Protein AF-A0A2E2U5Z3-F1 (afdb_monomer_lite)

Sequence (336 aa):
MEELKLFIKCYNEQYSFKKTNLRFQKIPIKFDLQKKQSESNLFEREEAFLDLFRKVIDEKFEYEKFYFYQKKISRHNHILARLVESFIFIKQSNMSRAKKILLDITKHDLSYHIFKGERPRFTIEKQIDLSREILKELGLYFEGQNEFKNLIYYLYAHTSGRFQAMIKEEFELSLKLSKIREYYSSYSFGKPYPFLWGPLVFENSSLAEYIKALDLNDEKTIPTSKEALLFYREIDAIPRHAKKSILTLFRDLQTSRDLYDQFLEISLWENEKFFGFLNANDVKFKKILAATKRDYFKELLEKKKHQSFAIFQLISLGDWNSSYILELAQHENDKL

Structure (mmCIF, N/CA/C/O backbone):
data_AF-A0A2E2U5Z3-F1
#
_entry.id   AF-A0A2E2U5Z3-F1
#
loop_
_atom_site.group_PDB
_atom_site.id
_atom_site.type_symbol
_atom_site.label_atom_id
_atom_site.label_alt_id
_atom_site.label_comp_id
_atom_site.label_asym_id
_atom_site.label_entity_id
_atom_site.label_seq_id
_atom_site.pdbx_PDB_ins_code
_atom_site.Cartn_x
_atom_site.Cartn_y
_atom_site.Cartn_z
_atom_site.occupancy
_atom_site.B_iso_or_equiv
_atom_site.auth_seq_id
_atom_site.auth_comp_id
_atom_site.auth_asym_id
_atom_site.auth_atom_id
_atom_site.pdbx_PDB_model_num
ATOM 1 N N . MET A 1 1 ? 18.949 -20.960 18.268 1.00 38.69 1 MET A N 1
ATOM 2 C CA . MET A 1 1 ? 19.840 -21.818 17.435 1.00 38.69 1 MET A CA 1
ATOM 3 C C . MET A 1 1 ? 19.063 -22.916 16.709 1.00 38.69 1 MET A C 1
ATOM 5 O O . MET A 1 1 ? 19.418 -23.236 15.583 1.00 38.69 1 MET A O 1
ATOM 9 N N . GLU A 1 2 ? 18.020 -23.490 17.317 1.00 34.12 2 GLU A N 1
ATOM 10 C CA . GLU A 1 2 ? 17.151 -24.487 16.667 1.00 34.12 2 GLU A CA 1
ATOM 11 C C . GLU A 1 2 ? 16.229 -23.887 15.599 1.00 34.12 2 GLU A C 1
ATOM 13 O O . GLU A 1 2 ? 16.091 -24.469 14.530 1.00 34.12 2 GLU A O 1
ATOM 18 N N . GLU A 1 3 ? 15.715 -22.674 15.802 1.00 38.00 3 GLU A N 1
ATOM 19 C CA . GLU A 1 3 ? 14.875 -21.979 14.809 1.00 38.00 3 GLU A CA 1
ATOM 20 C C . GLU A 1 3 ? 15.645 -21.614 13.536 1.00 38.00 3 GLU A C 1
ATOM 22 O O . GLU A 1 3 ? 15.140 -21.780 12.432 1.00 38.00 3 GLU A O 1
ATOM 27 N N . LEU A 1 4 ? 16.917 -21.220 13.665 1.00 40.28 4 LEU A N 1
ATOM 28 C CA . LEU A 1 4 ? 17.802 -21.000 12.518 1.00 40.28 4 LEU A CA 1
ATOM 29 C C . LEU A 1 4 ? 18.060 -22.307 11.750 1.00 40.28 4 LEU A C 1
ATOM 31 O O . LEU A 1 4 ? 18.098 -22.303 10.522 1.00 40.28 4 LEU A O 1
ATOM 35 N N . LYS A 1 5 ? 18.198 -23.438 12.458 1.00 42.31 5 LYS A N 1
ATOM 36 C CA . LYS A 1 5 ? 18.316 -24.761 11.822 1.00 42.31 5 LYS A CA 1
ATOM 37 C C . LYS A 1 5 ? 17.024 -25.143 11.097 1.00 42.31 5 LYS A C 1
ATOM 39 O O . LYS A 1 5 ? 17.106 -25.709 10.011 1.00 42.31 5 LYS A O 1
ATOM 44 N N . LEU A 1 6 ? 15.863 -24.818 11.668 1.00 40.44 6 LEU A N 1
ATOM 45 C CA . LEU A 1 6 ? 14.554 -25.076 11.069 1.00 40.44 6 LEU A CA 1
ATOM 46 C C . LEU A 1 6 ? 14.327 -24.208 9.823 1.00 40.44 6 LEU A C 1
ATOM 48 O O . LEU A 1 6 ? 13.967 -24.737 8.780 1.00 40.44 6 LEU A O 1
ATOM 52 N N . PHE A 1 7 ? 14.642 -22.913 9.891 1.00 43.00 7 PHE A N 1
ATOM 53 C CA . PHE A 1 7 ? 14.588 -21.997 8.750 1.00 43.00 7 PHE A CA 1
ATOM 54 C C . PHE A 1 7 ? 15.493 -22.464 7.601 1.00 43.00 7 PHE A C 1
ATOM 56 O O . PHE A 1 7 ? 15.045 -22.549 6.461 1.00 43.00 7 PHE A O 1
ATOM 63 N N . ILE A 1 8 ? 16.743 -22.843 7.898 1.00 46.53 8 ILE A N 1
ATOM 64 C CA . ILE A 1 8 ? 17.687 -23.368 6.896 1.00 46.53 8 ILE A CA 1
ATOM 65 C C . ILE A 1 8 ? 17.186 -24.690 6.302 1.00 46.53 8 ILE A C 1
ATOM 67 O O . ILE A 1 8 ? 17.344 -24.923 5.105 1.00 46.53 8 ILE A O 1
ATOM 71 N N . LYS A 1 9 ? 16.571 -25.554 7.117 1.00 46.41 9 LYS A N 1
ATOM 72 C CA . LYS A 1 9 ? 15.976 -26.808 6.645 1.00 46.41 9 LYS A CA 1
ATOM 73 C C . LYS A 1 9 ? 14.831 -26.535 5.665 1.00 46.41 9 LYS A C 1
ATOM 75 O O . LYS A 1 9 ? 14.887 -27.040 4.549 1.00 46.41 9 LYS A O 1
ATOM 80 N N . CYS A 1 10 ? 13.881 -25.673 6.031 1.00 44.25 10 CYS A N 1
ATOM 81 C CA . CYS A 1 10 ? 12.765 -25.288 5.163 1.00 44.25 10 CYS A CA 1
ATOM 82 C C . CYS A 1 10 ? 13.251 -24.611 3.872 1.00 44.25 10 CYS A C 1
ATOM 84 O O . CYS A 1 10 ? 12.761 -24.920 2.791 1.00 44.25 10 CYS A O 1
ATOM 86 N N . TYR A 1 11 ? 14.256 -23.736 3.966 1.00 44.31 11 TYR A N 1
ATOM 87 C CA . TYR A 1 11 ? 14.846 -23.056 2.812 1.00 44.31 11 TYR A CA 1
ATOM 88 C C . TYR A 1 11 ? 15.524 -24.037 1.838 1.00 44.31 11 TYR A C 1
ATOM 90 O O . TYR A 1 11 ? 15.293 -23.977 0.631 1.00 44.31 11 TYR A O 1
ATOM 98 N N . ASN A 1 12 ? 16.313 -24.985 2.355 1.00 48.00 12 ASN A N 1
ATOM 99 C CA . ASN A 1 12 ? 16.976 -26.012 1.542 1.00 48.00 12 ASN A CA 1
ATOM 100 C C . ASN A 1 12 ? 15.985 -27.012 0.922 1.00 48.00 12 ASN A C 1
ATOM 102 O O . ASN A 1 12 ? 16.249 -27.538 -0.157 1.00 48.00 12 ASN A O 1
ATOM 106 N N . GLU A 1 13 ? 14.862 -27.283 1.591 1.00 49.34 13 GLU A N 1
ATOM 107 C CA . GLU A 1 13 ? 13.780 -28.120 1.058 1.00 49.34 13 GLU A CA 1
ATOM 108 C C . GLU A 1 13 ? 13.028 -27.421 -0.087 1.00 49.34 13 GLU A C 1
ATOM 110 O O . GLU A 1 13 ? 12.622 -28.081 -1.043 1.00 49.34 13 GLU A O 1
ATOM 115 N N . GLN A 1 14 ? 12.895 -26.091 -0.038 1.00 40.03 14 GLN A N 1
ATOM 116 C CA . GLN A 1 14 ? 12.184 -25.302 -1.051 1.00 40.03 14 GLN A CA 1
ATOM 117 C C . GLN A 1 14 ? 13.014 -25.026 -2.319 1.00 40.03 14 GLN A C 1
ATOM 11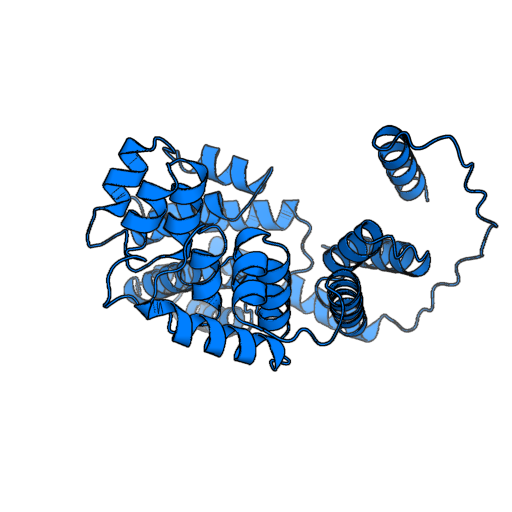9 O O . GLN A 1 14 ? 12.450 -24.926 -3.408 1.00 40.03 14 GLN A O 1
ATOM 124 N N . TYR A 1 15 ? 14.344 -24.929 -2.206 1.00 39.28 15 TYR A N 1
ATOM 125 C CA . TYR A 1 15 ? 15.237 -24.557 -3.311 1.00 39.28 15 TYR A CA 1
ATOM 126 C C . TYR A 1 15 ? 16.320 -25.621 -3.523 1.00 39.28 15 TYR A C 1
ATOM 128 O O . TYR A 1 15 ? 17.458 -25.485 -3.075 1.00 39.28 15 TYR A O 1
ATOM 136 N N . SER A 1 16 ? 15.973 -26.695 -4.238 1.00 38.72 16 SER A N 1
ATOM 137 C CA . SER A 1 16 ? 16.878 -27.799 -4.600 1.00 38.72 16 SER A CA 1
ATOM 138 C C . SER A 1 16 ? 17.933 -27.410 -5.655 1.00 38.72 16 SER A C 1
ATOM 140 O O . SER A 1 16 ? 18.069 -28.033 -6.706 1.00 38.72 16 SER A O 1
ATOM 142 N N . PHE A 1 17 ? 18.752 -26.396 -5.375 1.00 39.06 17 PHE A N 1
ATOM 143 C CA . PHE A 1 17 ? 20.007 -26.203 -6.098 1.00 39.06 17 PHE A CA 1
ATOM 144 C C . PHE A 1 17 ? 21.042 -27.198 -5.558 1.00 39.06 17 PHE A C 1
ATOM 146 O O . PHE A 1 17 ? 21.254 -27.305 -4.352 1.00 39.06 17 PHE A O 1
ATOM 153 N N . LYS A 1 18 ? 21.634 -27.982 -6.470 1.00 41.56 18 LYS A N 1
ATOM 154 C CA . LYS A 1 18 ? 22.667 -29.013 -6.247 1.00 41.56 18 LYS A CA 1
ATOM 155 C C . LYS A 1 18 ? 23.464 -28.815 -4.947 1.00 41.56 18 LYS A C 1
ATOM 157 O O . LYS A 1 18 ? 24.148 -27.813 -4.797 1.00 41.56 18 LYS A O 1
ATOM 162 N N . LYS A 1 19 ? 23.403 -29.825 -4.066 1.00 39.50 19 LYS A N 1
ATOM 163 C CA . LYS A 1 19 ? 24.139 -30.005 -2.798 1.00 39.50 19 LYS A CA 1
ATOM 164 C C . LYS A 1 19 ? 25.513 -29.305 -2.747 1.00 39.50 19 LYS A C 1
ATOM 166 O O . LYS A 1 19 ? 26.546 -29.948 -2.920 1.00 39.50 19 LYS A O 1
ATOM 171 N N . THR A 1 20 ? 25.545 -28.027 -2.388 1.00 39.09 20 THR A N 1
ATOM 172 C CA . THR A 1 20 ? 26.727 -27.401 -1.786 1.00 39.09 20 THR A CA 1
ATOM 173 C C . THR A 1 20 ? 26.527 -27.430 -0.281 1.00 39.09 20 THR A C 1
ATOM 175 O O . THR A 1 20 ? 25.733 -26.673 0.268 1.00 39.09 20 THR A O 1
ATOM 178 N N . ASN A 1 21 ? 27.219 -28.351 0.394 1.00 35.19 21 ASN A N 1
ATOM 179 C CA . ASN A 1 21 ? 27.275 -28.387 1.853 1.00 35.19 21 ASN A CA 1
ATOM 180 C C . ASN A 1 21 ? 27.953 -27.102 2.354 1.00 35.19 21 ASN A C 1
ATOM 182 O O . ASN A 1 21 ? 29.180 -27.027 2.408 1.00 35.19 21 ASN A O 1
ATOM 186 N N . LEU A 1 22 ? 27.161 -26.093 2.721 1.00 38.50 22 LEU A N 1
ATOM 187 C CA . LEU A 1 22 ? 27.646 -24.911 3.429 1.00 38.50 22 LEU A CA 1
ATOM 188 C C . LEU A 1 22 ? 28.158 -25.344 4.814 1.00 38.50 22 LEU A C 1
ATOM 190 O O . LEU A 1 22 ? 27.381 -25.571 5.741 1.00 38.50 22 LEU A O 1
ATOM 194 N N . ARG A 1 23 ? 29.480 -25.496 4.962 1.00 31.98 23 ARG A N 1
ATOM 195 C CA . ARG A 1 23 ? 30.133 -25.664 6.269 1.00 31.98 23 ARG A CA 1
ATOM 196 C C . ARG A 1 23 ? 30.417 -24.285 6.854 1.00 31.98 23 ARG A C 1
ATOM 198 O O . ARG A 1 23 ? 31.403 -23.652 6.492 1.00 31.98 23 ARG A O 1
ATOM 205 N N . PHE A 1 24 ? 29.582 -23.836 7.784 1.00 39.09 24 PHE A N 1
ATOM 206 C CA . PHE A 1 24 ? 29.898 -22.658 8.588 1.00 39.09 24 PHE A CA 1
ATOM 207 C C . PHE A 1 24 ? 30.898 -23.036 9.685 1.00 39.09 24 PHE A C 1
ATOM 209 O O . PHE A 1 24 ? 30.643 -23.928 10.498 1.00 39.09 24 PHE A O 1
ATOM 216 N N . GLN A 1 25 ? 32.049 -22.360 9.707 1.00 36.09 25 GLN A N 1
ATOM 217 C CA . GLN A 1 25 ? 32.927 -22.362 10.874 1.00 36.09 25 GLN A CA 1
ATOM 218 C C . GLN A 1 25 ? 32.164 -21.732 12.047 1.00 36.09 25 GLN A C 1
ATOM 220 O O . GLN A 1 25 ? 31.442 -20.752 11.868 1.00 36.09 25 GLN A O 1
ATOM 225 N N . LYS A 1 26 ? 32.283 -22.317 13.244 1.00 34.19 26 LYS A N 1
ATOM 226 C CA . LYS A 1 26 ? 31.696 -21.776 14.476 1.00 34.19 26 LYS A CA 1
ATOM 227 C C . LYS A 1 26 ? 32.318 -20.406 14.759 1.00 34.19 26 LYS A C 1
ATOM 229 O O . LYS A 1 26 ? 33.362 -20.333 15.397 1.00 34.19 26 LYS A O 1
ATOM 234 N N . ILE A 1 27 ? 31.692 -19.334 14.286 1.00 36.66 27 ILE A N 1
ATOM 235 C CA . ILE A 1 27 ? 32.038 -17.976 14.699 1.00 36.66 27 ILE A CA 1
ATOM 236 C C . ILE A 1 27 ? 31.369 -17.764 16.065 1.00 36.66 27 ILE A C 1
ATOM 238 O O . ILE A 1 27 ? 30.138 -17.821 16.140 1.00 36.66 27 ILE A O 1
ATOM 242 N N . PRO A 1 28 ? 32.125 -17.581 17.162 1.00 32.16 28 PRO A N 1
ATOM 243 C CA . PRO A 1 28 ? 31.538 -17.253 18.452 1.00 32.16 28 PRO A CA 1
ATOM 244 C C . PRO A 1 28 ? 30.877 -15.874 18.356 1.00 32.16 28 PRO A C 1
ATOM 246 O O . PRO A 1 28 ? 31.537 -14.862 18.129 1.00 32.16 28 PRO A O 1
ATOM 249 N N . ILE A 1 29 ? 29.553 -15.852 18.501 1.00 37.34 29 ILE A N 1
ATOM 250 C CA . ILE A 1 29 ? 28.744 -14.634 18.467 1.00 37.34 29 ILE A CA 1
ATOM 251 C C . ILE A 1 29 ? 28.967 -13.897 19.790 1.00 37.34 29 ILE A C 1
ATOM 253 O O . ILE A 1 29 ? 28.470 -14.322 20.832 1.00 37.34 29 ILE A O 1
ATOM 257 N N . LYS A 1 30 ? 29.721 -12.795 19.761 1.00 34.50 30 LYS A N 1
ATOM 258 C CA . LYS A 1 30 ? 29.718 -11.814 20.851 1.00 34.50 30 LYS A CA 1
ATOM 259 C C . LYS A 1 30 ? 28.567 -10.843 20.599 1.00 34.50 30 LYS A C 1
ATOM 261 O O . LYS A 1 30 ? 28.588 -10.108 19.618 1.00 34.50 30 LYS A O 1
ATOM 266 N N . PHE A 1 31 ? 27.557 -10.871 21.464 1.00 34.41 31 PHE A N 1
ATOM 267 C CA . PHE A 1 31 ? 26.518 -9.846 21.491 1.00 34.41 31 PHE A CA 1
ATOM 268 C C . PHE A 1 31 ? 27.092 -8.605 22.168 1.00 34.41 31 PHE A C 1
ATOM 270 O O . PHE A 1 31 ? 27.487 -8.664 23.332 1.00 34.41 31 PHE A O 1
ATOM 277 N N . ASP A 1 32 ? 27.164 -7.499 21.435 1.00 39.94 32 ASP A N 1
ATOM 278 C CA . ASP A 1 32 ? 27.579 -6.222 22.001 1.00 39.94 32 ASP A CA 1
ATOM 279 C C . ASP A 1 32 ? 26.403 -5.615 22.783 1.00 39.94 32 ASP A C 1
ATOM 281 O O . ASP A 1 32 ? 25.337 -5.334 22.232 1.00 39.94 32 ASP A O 1
ATOM 285 N N . LEU A 1 33 ? 26.573 -5.468 24.097 1.00 40.41 33 LEU A N 1
ATOM 286 C CA . LEU A 1 33 ? 25.521 -5.110 25.062 1.00 40.41 33 LEU A CA 1
ATOM 287 C C . LEU A 1 33 ? 25.171 -3.608 25.086 1.00 40.41 33 LEU A C 1
ATOM 289 O O . LEU A 1 33 ? 24.395 -3.171 25.935 1.00 40.41 33 LEU A O 1
ATOM 293 N N . GLN A 1 34 ? 25.692 -2.805 24.155 1.00 42.19 34 GLN A N 1
ATOM 294 C CA . GLN A 1 34 ? 25.498 -1.346 24.137 1.00 42.19 34 GLN A CA 1
ATOM 295 C C . GLN A 1 34 ? 24.154 -0.873 23.529 1.00 42.19 34 GLN A C 1
ATOM 297 O O . GLN A 1 34 ? 23.894 0.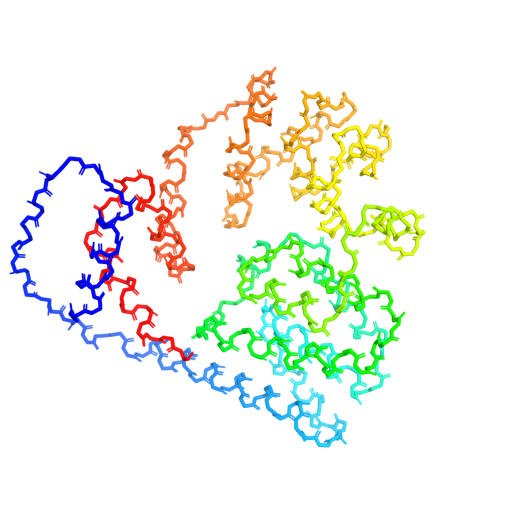324 23.466 1.00 42.19 34 GLN A O 1
ATOM 302 N N . LYS A 1 35 ? 23.255 -1.784 23.126 1.00 48.50 35 LYS A N 1
ATOM 303 C CA . LYS A 1 35 ? 21.980 -1.476 22.431 1.00 48.50 35 LYS A CA 1
ATOM 304 C C . LYS A 1 35 ? 20.796 -1.025 23.315 1.00 48.50 35 LYS A C 1
ATOM 306 O O . LYS A 1 35 ? 19.798 -0.535 22.791 1.00 48.50 35 LYS A O 1
ATOM 311 N N . LYS A 1 36 ? 20.889 -1.130 24.647 1.00 46.84 36 LYS A N 1
ATOM 312 C CA . LYS A 1 36 ? 19.705 -1.088 25.536 1.00 46.84 36 LYS A CA 1
ATOM 313 C C . LYS A 1 36 ? 18.955 0.254 25.646 1.00 46.84 36 LYS A C 1
ATOM 315 O O . LYS A 1 36 ? 17.766 0.229 25.936 1.00 46.84 36 LYS A O 1
ATOM 320 N N . GLN A 1 37 ? 19.583 1.412 25.416 1.00 42.75 37 GLN A N 1
ATOM 321 C CA . GLN A 1 37 ? 18.924 2.714 25.667 1.00 42.75 37 GLN A CA 1
ATOM 322 C C . GLN A 1 37 ? 18.017 3.220 24.531 1.00 42.75 37 GLN A C 1
ATOM 324 O O . GLN A 1 37 ? 17.069 3.952 24.795 1.00 42.75 37 GLN A O 1
ATOM 329 N N . SER A 1 38 ? 18.268 2.857 23.266 1.00 51.06 38 SER A N 1
ATOM 330 C CA . SER A 1 38 ? 17.366 3.245 22.164 1.00 51.06 38 SER A CA 1
ATOM 331 C C . SER A 1 38 ? 16.164 2.312 22.027 1.00 51.06 38 SER A C 1
ATOM 333 O O . SER A 1 38 ? 15.129 2.716 21.506 1.00 51.06 38 SER A O 1
ATOM 335 N N . GLU A 1 39 ? 16.311 1.062 22.471 1.00 53.06 39 GLU A N 1
ATOM 336 C CA . GLU A 1 39 ? 15.273 0.031 22.389 1.00 53.06 39 GLU A CA 1
ATOM 337 C C . GLU A 1 39 ? 14.226 0.174 23.503 1.00 53.06 39 GLU A C 1
ATOM 339 O O . GLU A 1 39 ? 13.044 -0.001 23.213 1.00 53.06 39 GLU A O 1
ATOM 344 N N . SER A 1 40 ? 14.609 0.608 24.715 1.00 57.56 40 SER A N 1
ATOM 345 C CA . SER A 1 40 ? 13.651 0.875 25.805 1.00 57.56 40 SER A CA 1
ATOM 346 C C . SER A 1 40 ? 12.616 1.937 25.420 1.00 57.56 40 SER A C 1
ATOM 348 O O . SER A 1 40 ? 11.422 1.730 25.592 1.00 57.56 40 SER A O 1
ATOM 350 N N . ASN A 1 41 ? 13.053 3.024 24.774 1.00 64.62 41 ASN A N 1
ATOM 351 C CA . ASN A 1 41 ? 12.163 4.099 24.321 1.00 64.62 41 ASN A CA 1
ATOM 352 C C . ASN A 1 41 ? 11.187 3.671 23.209 1.00 64.62 41 ASN A C 1
ATOM 354 O O . ASN A 1 41 ? 10.151 4.309 23.037 1.00 64.62 41 ASN A O 1
ATOM 358 N N . LEU A 1 42 ? 11.521 2.655 22.406 1.00 66.44 42 LEU A N 1
ATOM 359 C CA . LEU A 1 42 ? 10.627 2.138 21.359 1.00 66.44 42 LEU A CA 1
ATOM 360 C C . LEU A 1 42 ? 9.606 1.166 21.946 1.00 66.44 42 LEU A C 1
ATOM 362 O O . LEU A 1 42 ? 8.424 1.269 21.633 1.00 66.44 42 LEU A O 1
ATOM 366 N N . PHE A 1 43 ? 10.057 0.294 22.844 1.00 70.56 43 PHE A N 1
ATOM 367 C CA . PHE A 1 43 ? 9.196 -0.626 23.574 1.00 70.56 43 PHE A CA 1
ATOM 368 C C . PHE A 1 43 ? 8.136 0.124 24.394 1.00 70.56 43 PHE A C 1
ATOM 370 O O . PHE A 1 43 ? 6.943 -0.132 24.257 1.00 70.56 43 PHE A O 1
ATOM 377 N N . GLU A 1 44 ? 8.550 1.148 25.148 1.00 78.31 44 GLU A N 1
ATOM 378 C CA . GLU A 1 44 ? 7.637 2.008 25.915 1.00 78.31 44 GLU A CA 1
ATOM 379 C C . GLU A 1 44 ? 6.604 2.715 25.024 1.00 78.31 44 GLU A C 1
ATOM 381 O O . GLU A 1 44 ? 5.455 2.902 25.422 1.00 78.31 44 GLU A O 1
ATOM 386 N N . ARG A 1 45 ? 6.982 3.103 23.798 1.00 80.88 45 ARG A N 1
ATOM 387 C CA . ARG A 1 45 ? 6.051 3.716 22.835 1.00 80.88 45 ARG A CA 1
ATOM 388 C C . ARG A 1 45 ? 4.999 2.733 22.341 1.00 80.88 45 ARG A C 1
ATOM 390 O O . ARG A 1 45 ? 3.854 3.131 22.143 1.00 80.88 45 ARG A O 1
ATOM 397 N N . GLU A 1 46 ? 5.377 1.482 22.122 1.00 84.31 46 GLU A N 1
ATOM 398 C CA . GLU A 1 46 ? 4.482 0.440 21.618 1.00 84.31 46 GLU A CA 1
ATOM 399 C C . GLU A 1 46 ? 3.526 -0.058 22.690 1.00 84.31 46 GLU A C 1
ATOM 401 O O . GLU A 1 46 ? 2.328 -0.166 22.428 1.00 84.31 46 GLU A O 1
ATOM 406 N N . GLU A 1 47 ? 4.015 -0.265 23.911 1.00 86.94 47 GLU A N 1
ATOM 407 C CA . GLU A 1 47 ? 3.148 -0.527 25.059 1.00 86.94 47 GLU A CA 1
ATOM 408 C C . GLU A 1 47 ? 2.191 0.641 25.305 1.00 86.94 47 GLU A C 1
ATOM 410 O O . GLU A 1 47 ? 0.994 0.424 25.486 1.00 86.94 47 GLU A O 1
ATOM 415 N N . ALA A 1 48 ? 2.673 1.887 25.221 1.00 88.06 48 ALA A N 1
ATOM 416 C CA . ALA A 1 48 ? 1.812 3.063 25.338 1.00 88.06 48 ALA A CA 1
ATOM 417 C C . ALA A 1 48 ? 0.760 3.137 24.219 1.00 88.06 48 ALA A C 1
ATOM 419 O O . ALA A 1 48 ? -0.366 3.572 24.471 1.00 88.06 48 ALA A O 1
ATOM 420 N N . PHE A 1 49 ? 1.095 2.714 22.995 1.00 92.75 49 PHE A N 1
ATOM 421 C CA . PHE A 1 49 ? 0.122 2.603 21.911 1.00 92.75 49 PHE A CA 1
ATOM 422 C C . PHE A 1 49 ? -0.916 1.514 22.198 1.00 92.75 49 PHE A C 1
ATOM 424 O O . PHE A 1 49 ? -2.102 1.754 21.993 1.00 92.75 49 PHE A O 1
ATOM 431 N N . LEU A 1 50 ? -0.505 0.336 22.678 1.00 93.69 50 LEU A N 1
ATOM 432 C CA . LEU A 1 50 ? -1.421 -0.761 23.010 1.00 93.69 50 LEU A CA 1
ATOM 433 C C . LEU A 1 50 ? -2.355 -0.396 24.167 1.00 93.69 50 LEU A C 1
ATOM 435 O O . LEU A 1 50 ? -3.552 -0.665 24.084 1.00 93.69 50 LEU A O 1
ATOM 439 N N . ASP A 1 51 ? -1.834 0.254 25.207 1.00 93.56 51 ASP A N 1
ATOM 440 C CA . ASP A 1 51 ? -2.632 0.808 26.303 1.00 93.56 51 ASP A CA 1
ATOM 441 C C . ASP A 1 51 ? -3.646 1.826 25.768 1.00 93.56 51 ASP A C 1
ATOM 443 O O . ASP A 1 51 ? -4.840 1.726 26.043 1.00 93.56 51 ASP A O 1
ATOM 447 N N . LEU A 1 52 ? -3.203 2.761 24.921 1.00 93.88 52 LEU A N 1
ATOM 448 C CA . LEU A 1 52 ? -4.093 3.739 24.299 1.00 93.88 52 LEU A CA 1
ATOM 449 C C . LEU A 1 52 ? -5.158 3.080 23.414 1.00 93.88 52 LEU A C 1
ATOM 451 O O . LEU A 1 52 ? -6.317 3.484 23.460 1.00 93.88 52 LEU A O 1
ATOM 455 N N . PHE A 1 53 ? -4.779 2.071 22.628 1.00 96.19 53 PHE A N 1
ATOM 456 C CA . PHE A 1 53 ? -5.691 1.292 21.798 1.00 96.19 53 PHE A CA 1
ATOM 457 C C . PHE A 1 53 ? -6.788 0.670 22.662 1.00 96.19 53 PHE A C 1
ATOM 459 O O . PHE A 1 53 ? -7.966 0.887 22.396 1.00 96.19 53 PHE A O 1
ATOM 466 N N . ARG A 1 54 ? -6.408 -0.037 23.734 1.00 96.06 54 ARG A N 1
ATOM 467 C CA . ARG A 1 54 ? -7.357 -0.691 24.647 1.00 96.06 54 ARG A CA 1
ATOM 468 C C . ARG A 1 54 ? -8.290 0.317 25.298 1.00 96.06 54 ARG A C 1
ATOM 470 O O . ARG A 1 54 ? -9.498 0.141 25.246 1.00 96.06 54 ARG A O 1
ATOM 477 N N . LYS A 1 55 ? -7.758 1.436 25.791 1.00 94.88 55 LYS A N 1
ATOM 478 C CA . LYS A 1 55 ? -8.573 2.519 26.363 1.00 94.88 55 LYS A CA 1
ATOM 479 C C . LYS A 1 55 ? -9.598 3.068 25.379 1.00 94.88 55 LYS A C 1
ATOM 481 O O . LYS A 1 55 ? -10.729 3.338 25.759 1.00 94.88 55 LYS A O 1
ATOM 486 N N . VAL A 1 56 ? -9.223 3.226 24.112 1.00 94.62 56 VAL A N 1
ATOM 487 C CA . VAL A 1 56 ? -10.129 3.739 23.077 1.00 94.62 56 VAL A CA 1
ATOM 488 C C . VAL A 1 56 ? -11.239 2.739 22.729 1.00 94.62 56 VAL A C 1
ATOM 490 O O . VAL A 1 56 ? -12.364 3.173 22.472 1.00 94.62 56 VAL A O 1
ATOM 493 N N . ILE A 1 57 ? -10.940 1.436 22.711 1.00 94.56 57 ILE A N 1
ATOM 494 C CA . ILE A 1 57 ? -11.930 0.387 22.429 1.00 94.56 57 ILE A CA 1
ATOM 495 C C . ILE A 1 57 ? -12.854 0.148 23.630 1.00 94.56 57 ILE A C 1
ATOM 497 O O . ILE A 1 57 ? -14.076 0.175 23.482 1.00 94.56 57 ILE A O 1
ATOM 501 N N . ASP A 1 58 ? -12.271 -0.051 24.811 1.00 93.44 58 ASP A N 1
ATOM 502 C CA . ASP A 1 58 ? -12.956 -0.635 25.965 1.00 93.44 58 ASP A CA 1
ATOM 503 C C . ASP A 1 58 ? -13.651 0.417 26.850 1.00 93.44 58 ASP A C 1
ATOM 505 O O . ASP A 1 58 ? -14.637 0.113 27.529 1.00 93.44 58 ASP A O 1
ATOM 509 N N . GLU A 1 59 ? -13.159 1.663 26.885 1.00 92.19 59 GLU A N 1
ATOM 510 C CA . GLU A 1 59 ? -13.725 2.683 27.771 1.00 92.19 59 GLU A CA 1
ATOM 511 C C . GLU A 1 59 ? -15.034 3.273 27.234 1.00 92.19 59 GLU A C 1
ATOM 513 O O . GLU A 1 59 ? -15.241 3.518 26.040 1.00 92.19 59 GLU A O 1
ATOM 518 N N . LYS A 1 60 ? -15.927 3.601 28.173 1.00 88.75 60 LYS A N 1
ATOM 519 C CA . LYS A 1 60 ? -17.094 4.433 27.878 1.00 88.75 60 LYS A CA 1
ATOM 520 C C . LYS A 1 60 ? -16.642 5.827 27.453 1.00 88.75 60 LYS A C 1
ATOM 522 O O . LYS A 1 60 ? -15.651 6.362 27.941 1.00 88.75 60 LYS A O 1
ATOM 527 N N . PHE A 1 61 ? -17.411 6.423 26.548 1.00 87.75 61 PHE A N 1
ATOM 528 C CA . PHE A 1 61 ? -17.090 7.737 26.020 1.00 87.75 61 PHE A CA 1
ATOM 529 C C . PHE A 1 61 ? -17.149 8.822 27.102 1.00 87.75 61 PHE A C 1
ATOM 531 O O . PHE A 1 61 ? -18.186 9.045 27.723 1.00 87.75 61 PHE A O 1
ATOM 538 N N . GLU A 1 62 ? -16.043 9.550 27.233 1.00 87.94 62 GLU A N 1
ATOM 539 C CA . GLU A 1 62 ? -15.930 10.799 27.979 1.00 87.94 62 GLU A CA 1
ATOM 540 C C . GLU A 1 62 ? -15.154 11.800 27.112 1.00 87.94 62 GLU A C 1
ATOM 542 O O . GLU A 1 62 ? -14.008 11.544 26.732 1.00 87.94 62 GLU A O 1
ATOM 547 N N . TYR A 1 63 ? -15.777 12.934 26.768 1.00 82.94 63 TYR A N 1
ATOM 548 C CA . TYR A 1 63 ? -15.255 13.863 25.754 1.00 82.94 63 TYR A CA 1
ATOM 549 C C . TYR A 1 63 ? -13.809 14.309 26.029 1.00 82.94 63 TYR A C 1
ATOM 551 O O . TYR A 1 63 ? -12.965 14.259 25.132 1.00 82.94 63 TYR A O 1
ATOM 559 N N . GLU A 1 64 ? -13.500 14.689 27.272 1.00 87.00 64 GLU A N 1
ATOM 560 C CA . GLU A 1 64 ? -12.166 15.151 27.674 1.00 87.00 64 GLU A CA 1
ATOM 561 C C . GLU A 1 64 ? -11.098 14.059 27.522 1.00 87.00 64 GLU A C 1
ATOM 563 O O . GLU A 1 64 ? -10.025 14.314 26.964 1.00 87.00 64 GLU A O 1
ATOM 568 N N . LYS A 1 65 ? -11.410 12.823 27.941 1.00 91.44 65 LYS A N 1
ATOM 569 C CA . LYS A 1 65 ? -10.514 11.669 27.784 1.00 91.44 65 LYS A CA 1
ATOM 570 C C . LYS A 1 65 ? -10.253 11.373 26.314 1.00 91.44 65 LYS A C 1
ATOM 572 O O . LYS A 1 65 ? -9.100 11.269 25.906 1.00 91.44 65 LYS A O 1
ATOM 577 N N . PHE A 1 66 ? -11.301 11.313 25.495 1.00 91.38 66 PHE A N 1
ATOM 578 C CA . PHE A 1 66 ? -11.160 11.001 24.071 1.00 91.38 66 PHE A CA 1
ATOM 579 C C . PHE A 1 66 ? -10.434 12.108 23.300 1.00 91.38 66 PHE A C 1
ATOM 581 O O . PHE A 1 66 ? -9.664 11.816 22.388 1.00 91.38 66 PHE A O 1
ATOM 588 N N . TYR A 1 67 ? -10.592 13.374 23.694 1.00 90.19 67 TYR A N 1
ATOM 589 C CA . TYR A 1 67 ? -9.783 14.470 23.156 1.00 90.19 67 TYR A CA 1
ATOM 590 C C . TYR A 1 67 ? -8.296 14.332 23.523 1.00 90.19 67 TYR A C 1
ATOM 592 O O . TYR A 1 67 ? -7.412 14.570 22.695 1.00 90.19 67 TYR A O 1
ATOM 600 N N . PHE A 1 68 ? -7.988 13.893 24.744 1.00 91.38 68 PHE A N 1
ATOM 601 C CA . PHE A 1 68 ? -6.615 13.588 25.143 1.00 91.38 68 PHE A CA 1
ATOM 602 C C . PHE A 1 68 ? -6.044 12.371 24.396 1.00 91.38 68 PHE A C 1
ATOM 604 O O . PHE A 1 68 ? -4.906 12.423 23.918 1.00 91.38 68 PHE A O 1
ATOM 611 N N . TYR A 1 69 ? -6.838 11.310 24.227 1.00 93.75 69 TYR A N 1
ATOM 612 C CA . TYR A 1 69 ? -6.469 10.128 23.443 1.00 93.75 69 TYR A CA 1
ATOM 613 C C . TYR A 1 69 ? -6.176 10.501 21.989 1.00 93.75 69 TYR A C 1
ATOM 615 O O . TYR A 1 69 ? -5.151 10.085 21.448 1.00 93.75 69 TYR A O 1
ATOM 623 N N . GLN A 1 70 ? -6.982 11.384 21.395 1.00 92.56 70 GLN A N 1
ATOM 624 C CA . GLN A 1 70 ? -6.759 11.916 20.052 1.00 92.56 70 GLN A CA 1
ATOM 625 C C . GLN A 1 70 ? -5.385 12.597 19.914 1.00 92.56 70 GLN A C 1
ATOM 627 O O . GLN A 1 70 ? -4.651 12.341 18.962 1.00 92.56 70 GLN A O 1
ATOM 632 N N . LYS A 1 71 ? -4.995 13.445 20.877 1.00 90.25 71 LYS A N 1
ATOM 633 C CA . LYS A 1 71 ? -3.685 14.127 20.855 1.00 90.25 71 LYS A CA 1
ATOM 634 C C . LYS A 1 71 ? -2.505 13.164 20.958 1.00 90.25 71 LYS A C 1
ATOM 636 O O . LYS A 1 71 ? -1.411 13.486 20.491 1.00 90.25 71 LYS A O 1
ATOM 641 N N . LYS A 1 72 ? -2.696 12.024 21.625 1.00 92.00 72 LYS A N 1
ATOM 642 C CA . LYS A 1 72 ? -1.682 10.971 21.712 1.00 92.00 72 LYS A CA 1
ATOM 643 C C . LYS A 1 72 ? -1.625 10.163 20.419 1.00 92.00 72 LYS A C 1
ATOM 645 O O . LYS A 1 72 ? -0.537 10.025 19.867 1.00 92.00 72 LYS A O 1
ATOM 650 N N . ILE A 1 73 ? -2.771 9.710 19.901 1.00 91.62 73 ILE A N 1
ATOM 651 C CA . ILE A 1 73 ? -2.824 8.873 18.694 1.00 91.62 73 ILE A CA 1
ATOM 652 C C . ILE A 1 73 ? -2.296 9.617 17.466 1.00 91.62 73 ILE A C 1
ATOM 654 O O . ILE A 1 73 ? -1.598 9.025 16.653 1.00 91.62 73 ILE A O 1
ATOM 658 N N . SER A 1 74 ? -2.535 10.932 17.368 1.00 85.38 74 SER A N 1
ATOM 659 C CA . SER A 1 74 ? -2.089 11.754 16.236 1.00 85.38 74 SER A CA 1
ATOM 660 C C . SER A 1 74 ? -0.566 11.877 16.119 1.00 85.38 74 SER A C 1
ATOM 662 O O . SER A 1 74 ? -0.070 12.438 15.145 1.00 85.38 74 SER A O 1
ATOM 664 N N . ARG A 1 75 ? 0.188 11.412 17.124 1.00 85.25 75 ARG A N 1
ATOM 665 C CA . ARG A 1 75 ? 1.657 11.330 17.085 1.00 85.25 75 ARG A CA 1
ATOM 666 C C . ARG A 1 75 ? 2.150 10.076 16.361 1.00 85.25 75 ARG A C 1
ATOM 668 O O . ARG A 1 75 ? 3.315 10.038 15.978 1.00 85.25 75 ARG A O 1
ATOM 675 N N . HIS A 1 76 ? 1.277 9.092 16.166 1.00 88.81 76 HIS A N 1
ATOM 676 C CA . HIS A 1 76 ? 1.547 7.874 15.415 1.00 88.81 76 HIS A CA 1
ATOM 677 C C . HIS A 1 76 ? 1.029 8.024 13.983 1.00 88.81 76 HIS A C 1
ATOM 679 O O . HIS A 1 76 ? -0.065 8.538 13.752 1.00 88.81 76 HIS A O 1
ATOM 685 N N . ASN A 1 77 ? 1.813 7.560 13.009 1.00 85.38 77 ASN A N 1
ATOM 686 C CA . ASN A 1 77 ? 1.515 7.764 11.586 1.00 85.38 77 ASN A CA 1
ATOM 687 C C . ASN A 1 77 ? 1.356 6.456 10.795 1.00 85.38 77 ASN A C 1
ATOM 689 O O . ASN A 1 77 ? 1.649 6.404 9.608 1.00 85.38 77 ASN A O 1
ATOM 693 N N . HIS A 1 78 ? 0.938 5.371 11.441 1.00 89.81 78 HIS A N 1
ATOM 694 C CA . HIS A 1 78 ? 0.668 4.099 10.766 1.00 89.81 78 HIS A CA 1
ATOM 695 C C . HIS A 1 78 ? -0.831 3.857 10.607 1.00 89.81 78 HIS A C 1
ATOM 697 O O . HIS A 1 78 ? -1.631 4.403 11.367 1.00 89.81 78 HIS A O 1
ATOM 703 N N . ILE A 1 79 ? -1.227 3.011 9.649 1.00 92.06 79 ILE A N 1
ATOM 704 C CA . ILE A 1 79 ? -2.646 2.776 9.316 1.00 92.06 79 ILE A CA 1
ATOM 705 C C . ILE A 1 79 ? -3.468 2.427 10.556 1.00 92.06 79 ILE A C 1
ATOM 707 O O . ILE A 1 79 ? -4.506 3.040 10.773 1.00 92.06 79 ILE A O 1
ATOM 711 N N . LEU A 1 80 ? -2.985 1.519 11.410 1.00 93.81 80 LEU A N 1
ATOM 712 C CA . LEU A 1 80 ? -3.710 1.143 12.627 1.00 93.81 80 LEU A CA 1
ATOM 713 C C . LEU A 1 80 ? -3.998 2.353 13.542 1.00 93.81 80 LEU A C 1
ATOM 715 O O . LEU A 1 80 ? -5.119 2.495 14.014 1.00 93.81 80 LEU A O 1
ATOM 719 N N . ALA A 1 81 ? -3.049 3.279 13.722 1.00 94.44 81 ALA A N 1
ATOM 720 C CA . ALA A 1 81 ? -3.275 4.506 14.487 1.00 94.44 81 ALA A CA 1
ATOM 721 C C . ALA A 1 81 ? -4.308 5.425 13.821 1.00 94.44 81 ALA A C 1
ATOM 723 O O . ALA A 1 81 ? -5.133 6.023 14.506 1.00 94.44 81 ALA A O 1
ATOM 724 N N . ARG A 1 82 ? -4.309 5.507 12.485 1.00 95.12 82 ARG A N 1
ATOM 725 C CA . ARG A 1 82 ? -5.303 6.279 11.720 1.00 95.12 82 ARG A CA 1
ATOM 726 C C . ARG A 1 82 ? -6.709 5.685 11.860 1.00 95.12 82 ARG A C 1
ATOM 728 O O . ARG A 1 82 ? -7.674 6.435 11.976 1.00 95.12 82 ARG A O 1
ATOM 735 N N . LEU A 1 83 ? -6.836 4.358 11.901 1.00 96.56 83 LEU A N 1
ATOM 736 C CA . LEU A 1 83 ? -8.113 3.681 12.161 1.00 96.56 83 LEU A CA 1
ATOM 737 C C . LEU A 1 83 ? -8.626 3.983 13.576 1.00 96.56 83 LEU A C 1
ATOM 739 O O . LEU A 1 83 ? -9.787 4.355 13.738 1.00 96.56 83 LEU A O 1
ATOM 743 N N . VAL A 1 84 ? -7.744 3.921 14.578 1.00 97.00 84 VAL A N 1
ATOM 744 C CA . VAL A 1 84 ? -8.064 4.301 15.965 1.00 97.00 84 VAL A CA 1
ATOM 745 C C . VAL A 1 84 ? -8.469 5.775 16.049 1.00 97.00 84 VAL A C 1
ATOM 747 O O . VAL A 1 84 ? -9.470 6.101 16.679 1.00 97.00 84 VAL A O 1
ATOM 750 N N . GLU A 1 85 ? -7.753 6.675 15.369 1.00 96.69 85 GLU A N 1
ATOM 751 C CA . GLU A 1 85 ? -8.105 8.099 15.304 1.00 96.69 85 GLU A CA 1
ATOM 752 C C . GLU A 1 85 ? -9.502 8.308 14.702 1.00 96.69 85 GLU A C 1
ATOM 754 O O . GLU A 1 85 ? -10.292 9.089 15.232 1.00 96.69 85 GLU A O 1
ATOM 759 N N . SER A 1 86 ? -9.837 7.585 13.628 1.00 96.75 86 SER A N 1
ATOM 760 C CA . SER A 1 86 ? -11.179 7.622 13.039 1.00 96.75 86 SER A CA 1
ATOM 761 C C . SER A 1 86 ? -12.246 7.203 14.054 1.00 96.75 86 SER A C 1
ATOM 763 O O . SER A 1 86 ? -13.236 7.913 14.228 1.00 96.75 86 SER A O 1
ATOM 765 N N . PHE A 1 87 ? -12.011 6.121 14.799 1.00 97.00 87 PHE A N 1
ATOM 766 C CA . PHE A 1 87 ? -12.942 5.645 15.822 1.00 97.00 87 PHE A CA 1
ATOM 767 C C . PHE A 1 87 ? -13.097 6.617 17.001 1.00 97.00 87 PHE A C 1
ATOM 769 O O . PHE A 1 87 ? -14.212 6.840 17.473 1.00 97.00 87 PHE A O 1
ATOM 776 N N . ILE A 1 88 ? -12.020 7.287 17.428 1.00 96.00 88 ILE A N 1
ATOM 777 C CA . ILE A 1 88 ? -12.100 8.372 18.421 1.00 96.00 88 ILE A CA 1
ATOM 778 C C . ILE A 1 88 ? -13.049 9.473 17.939 1.00 96.00 88 ILE A C 1
ATOM 780 O O . ILE A 1 88 ? -13.902 9.928 18.704 1.00 96.00 88 ILE A O 1
ATOM 784 N N . PHE A 1 89 ? -12.950 9.880 16.670 1.00 95.75 89 PHE A N 1
ATOM 785 C CA . PHE A 1 89 ? -13.858 10.882 16.111 1.00 95.75 89 PHE A CA 1
ATOM 786 C C . PHE A 1 89 ? -15.309 10.400 16.048 1.00 95.75 89 PHE A C 1
ATOM 788 O O . PHE A 1 89 ? -16.207 11.210 16.268 1.00 95.75 89 PHE A O 1
ATOM 795 N N . ILE A 1 90 ? -15.559 9.108 15.811 1.00 93.75 90 ILE A N 1
ATOM 796 C CA . ILE A 1 90 ? -16.909 8.530 15.918 1.00 93.75 90 ILE A CA 1
ATOM 797 C C . ILE A 1 90 ? -17.440 8.680 17.342 1.00 93.75 90 ILE A C 1
ATOM 799 O O . ILE A 1 90 ? -18.543 9.191 17.529 1.00 93.75 90 ILE A O 1
ATOM 803 N N . LYS A 1 91 ? -16.649 8.302 18.354 1.00 92.56 91 LYS A N 1
ATOM 804 C CA . LYS A 1 91 ? -17.039 8.429 19.769 1.00 92.56 91 LYS A CA 1
ATOM 805 C C . LYS A 1 91 ? -17.319 9.889 20.149 1.00 92.56 91 LYS A C 1
ATOM 807 O O . LYS A 1 91 ? -18.268 10.163 20.872 1.00 92.56 91 LYS A O 1
ATOM 812 N N . GLN A 1 92 ? -16.576 10.835 19.574 1.00 91.88 92 GLN A N 1
ATOM 813 C CA . GLN A 1 92 ? -16.811 12.281 19.700 1.00 91.88 92 GLN A CA 1
ATOM 814 C C . GLN A 1 92 ? -17.977 12.819 18.845 1.00 91.88 92 GLN A C 1
ATOM 816 O O . GLN A 1 92 ? -18.164 14.032 18.768 1.00 91.88 92 GLN A O 1
ATOM 821 N N . SER A 1 93 ? -18.754 11.958 18.180 1.00 91.88 93 SER A N 1
ATOM 822 C CA . SER A 1 93 ? -19.849 12.336 17.270 1.00 91.88 93 SER A CA 1
ATOM 823 C C . SER A 1 93 ? -19.418 13.194 16.066 1.00 91.88 93 SER A C 1
ATOM 825 O O . SER A 1 93 ? -20.226 13.902 15.466 1.00 91.88 93 SER A O 1
ATOM 827 N N . ASN A 1 94 ? -18.149 13.115 15.654 1.00 93.00 94 ASN A N 1
ATOM 828 C CA . ASN A 1 94 ? -17.593 13.826 14.501 1.00 93.00 94 ASN A CA 1
ATOM 829 C C . ASN A 1 94 ? -17.412 12.894 13.288 1.00 93.00 94 ASN A C 1
ATOM 831 O O . ASN A 1 94 ? -16.300 12.618 12.825 1.00 93.00 94 ASN A O 1
ATOM 835 N N . MET A 1 95 ? -18.537 12.431 12.739 1.00 94.00 95 MET A N 1
ATOM 836 C CA . MET A 1 95 ? -18.557 11.486 11.613 1.00 94.00 95 MET A CA 1
ATOM 837 C C . MET A 1 95 ? -17.862 12.021 10.357 1.00 94.00 95 MET A C 1
ATOM 839 O O . MET A 1 95 ? -17.201 11.266 9.649 1.00 94.00 95 MET A O 1
ATOM 843 N N . SER A 1 96 ? -17.967 13.325 10.082 1.00 93.44 96 SER A N 1
ATOM 844 C CA . SER A 1 96 ? -17.311 13.951 8.924 1.00 93.44 96 SER A CA 1
ATOM 845 C C . SER A 1 96 ? -15.790 13.780 8.980 1.00 93.44 96 SER A C 1
ATOM 847 O O . SER A 1 96 ? -15.153 13.391 7.996 1.00 93.44 96 SER A O 1
ATOM 849 N N . ARG A 1 97 ? -15.194 13.998 10.159 1.00 94.69 97 ARG A N 1
ATOM 850 C CA . ARG A 1 97 ? -13.752 13.834 10.339 1.00 94.69 97 ARG A CA 1
ATOM 851 C C . ARG A 1 97 ? -13.331 12.368 10.330 1.00 94.69 97 ARG A C 1
ATOM 853 O O . ARG A 1 97 ? -12.316 12.058 9.707 1.00 94.69 97 ARG A O 1
ATOM 860 N N . ALA A 1 98 ? -14.122 11.487 10.941 1.00 95.06 98 ALA A N 1
ATOM 861 C CA . ALA A 1 98 ? -13.892 10.044 10.902 1.00 95.06 98 ALA A CA 1
ATOM 862 C C . ALA A 1 98 ? -13.843 9.521 9.454 1.00 95.06 98 ALA A C 1
ATOM 864 O O . ALA A 1 98 ? -12.856 8.898 9.056 1.00 95.06 98 ALA A O 1
ATOM 865 N N . LYS A 1 99 ? -14.843 9.879 8.634 1.00 93.06 99 LYS A N 1
ATOM 866 C CA . LYS A 1 99 ? -14.902 9.559 7.196 1.00 93.06 99 LYS A CA 1
ATOM 867 C C . LYS A 1 99 ? -13.684 10.073 6.453 1.00 93.06 99 LYS A C 1
ATOM 869 O O . LYS A 1 99 ? -13.043 9.317 5.732 1.00 93.06 99 LYS A O 1
ATOM 874 N N . LYS A 1 100 ? -13.331 11.347 6.658 1.00 92.06 100 LYS A N 1
ATOM 875 C CA . LYS A 1 100 ? -12.174 11.961 5.998 1.00 92.06 100 LYS A CA 1
ATOM 876 C C . LYS A 1 100 ? -10.891 11.161 6.236 1.00 92.06 100 LYS A C 1
ATOM 878 O O . LYS A 1 100 ? -10.137 10.968 5.291 1.00 92.06 100 LYS A O 1
ATOM 883 N N . ILE A 1 101 ? -10.673 10.657 7.452 1.00 93.12 101 ILE A N 1
ATOM 884 C CA . ILE A 1 101 ? -9.500 9.827 7.756 1.00 93.12 101 ILE A CA 1
ATOM 885 C C . ILE A 1 101 ? -9.520 8.517 6.966 1.00 93.12 101 ILE A C 1
ATOM 887 O O . ILE A 1 101 ? -8.498 8.171 6.378 1.00 93.12 101 ILE A O 1
ATOM 891 N N . LEU A 1 102 ? -10.661 7.819 6.905 1.00 92.31 102 LEU A N 1
ATOM 892 C CA . LEU A 1 102 ? -10.773 6.576 6.129 1.00 92.31 102 LEU A CA 1
ATOM 893 C C . LEU A 1 102 ? -10.499 6.826 4.643 1.00 92.31 102 LEU A C 1
ATOM 895 O O . LEU A 1 102 ? -9.744 6.091 4.011 1.00 92.31 102 LEU A O 1
ATOM 899 N N . LEU A 1 103 ? -11.050 7.915 4.105 1.00 88.38 103 LEU A N 1
ATOM 900 C CA . LEU A 1 103 ? -10.813 8.313 2.723 1.00 88.38 103 LEU A CA 1
ATOM 901 C C . LEU A 1 103 ? -9.342 8.638 2.465 1.00 88.38 103 LEU A C 1
ATOM 903 O O . LEU A 1 103 ? -8.798 8.204 1.454 1.00 88.38 103 LEU A O 1
ATOM 907 N N . ASP A 1 104 ? -8.689 9.365 3.371 1.00 88.88 104 ASP A N 1
ATOM 908 C CA . ASP A 1 104 ? -7.277 9.726 3.238 1.00 88.88 104 ASP A CA 1
ATOM 909 C C . ASP A 1 104 ? -6.360 8.487 3.241 1.00 88.88 104 ASP A C 1
ATOM 911 O O . ASP A 1 104 ? -5.367 8.480 2.517 1.00 88.88 104 ASP A O 1
ATOM 915 N N . ILE A 1 105 ? -6.714 7.409 3.957 1.00 91.38 105 ILE A N 1
ATOM 916 C CA . ILE A 1 105 ? -5.995 6.122 3.871 1.00 91.38 105 ILE A CA 1
ATOM 917 C C . ILE A 1 105 ? -6.063 5.568 2.438 1.00 91.38 105 ILE A C 1
ATOM 919 O O . ILE A 1 105 ? -5.041 5.224 1.852 1.00 91.38 105 ILE A O 1
ATOM 923 N N . THR A 1 106 ? -7.252 5.537 1.835 1.00 89.19 106 THR A N 1
ATOM 924 C CA . THR A 1 106 ? -7.471 4.920 0.509 1.00 89.19 106 THR A CA 1
ATOM 925 C C . THR A 1 106 ? -6.933 5.725 -0.684 1.00 89.19 106 THR A C 1
ATOM 927 O O . THR A 1 106 ? -6.961 5.245 -1.817 1.00 89.19 106 THR A O 1
ATOM 930 N N . LYS A 1 107 ? -6.456 6.958 -0.465 1.00 85.62 107 LYS A N 1
ATOM 931 C CA . LYS A 1 107 ? -5.941 7.842 -1.530 1.00 85.62 107 LYS A CA 1
ATOM 932 C C . LYS A 1 107 ? -4.522 7.523 -1.990 1.00 85.62 107 LYS A C 1
ATOM 934 O O . LYS A 1 107 ? -4.116 8.038 -3.027 1.00 85.62 107 LYS A O 1
ATOM 939 N N . HIS A 1 108 ? -3.788 6.713 -1.237 1.00 87.12 108 HIS A N 1
ATOM 940 C CA . HIS A 1 108 ? -2.401 6.366 -1.528 1.00 87.12 108 HIS A CA 1
ATOM 941 C C . HIS A 1 108 ? -2.249 4.855 -1.704 1.00 87.12 108 HIS A C 1
ATOM 943 O O . HIS A 1 108 ? -3.041 4.078 -1.167 1.00 87.12 108 HIS A O 1
ATOM 949 N N . ASP A 1 109 ? -1.213 4.431 -2.425 1.00 87.94 109 ASP A N 1
ATOM 950 C CA . ASP A 1 109 ? -0.790 3.027 -2.448 1.00 87.94 109 ASP A CA 1
ATOM 951 C C . ASP A 1 109 ? -0.431 2.546 -1.031 1.00 87.94 109 ASP A C 1
ATOM 953 O O . ASP A 1 109 ? 0.043 3.335 -0.211 1.00 87.94 109 ASP A O 1
ATOM 957 N N . LEU A 1 110 ? -0.627 1.263 -0.710 1.00 88.12 110 LEU A N 1
ATOM 958 C CA . LEU A 1 110 ? -0.336 0.769 0.642 1.00 88.12 110 LEU A CA 1
ATOM 959 C C . LEU A 1 110 ? 1.137 0.956 1.027 1.00 88.12 110 LEU A C 1
ATOM 961 O O . LEU A 1 110 ? 1.444 1.256 2.186 1.00 88.12 110 LEU A O 1
ATOM 965 N N . SER A 1 111 ? 2.044 0.857 0.054 1.00 88.69 111 SER A N 1
ATOM 966 C CA . SER A 1 111 ? 3.476 1.064 0.268 1.00 88.69 111 SER A CA 1
ATOM 967 C C . SER A 1 111 ? 3.769 2.478 0.780 1.00 88.69 111 SER A C 1
ATOM 969 O O . SER A 1 111 ? 4.667 2.645 1.605 1.00 88.69 111 SER A O 1
ATOM 971 N N . TYR A 1 112 ? 2.982 3.489 0.388 1.00 90.19 112 TYR A N 1
ATOM 972 C CA . TYR A 1 112 ? 3.101 4.852 0.922 1.00 90.19 112 TYR A CA 1
ATOM 973 C C . TYR A 1 112 ? 3.003 4.849 2.445 1.00 90.19 112 TYR A C 1
ATOM 975 O O . TYR A 1 112 ? 3.876 5.376 3.135 1.00 90.19 112 TYR A O 1
ATOM 983 N N . HIS A 1 113 ? 1.966 4.204 2.981 1.00 88.25 113 HIS A N 1
ATOM 984 C CA . HIS A 1 113 ? 1.722 4.153 4.422 1.00 88.25 113 HIS A CA 1
ATOM 985 C C . HIS A 1 113 ? 2.787 3.354 5.162 1.00 88.25 113 HIS A C 1
ATOM 987 O O . HIS A 1 113 ? 3.084 3.653 6.315 1.00 88.25 113 HIS A O 1
ATOM 993 N N . ILE A 1 114 ? 3.387 2.364 4.501 1.00 85.62 114 ILE A N 1
ATOM 994 C CA . ILE A 1 114 ? 4.502 1.597 5.057 1.00 85.62 114 ILE A CA 1
ATOM 995 C C . ILE A 1 114 ? 5.748 2.484 5.153 1.00 85.62 114 ILE A C 1
ATOM 997 O O . ILE A 1 114 ? 6.327 2.591 6.228 1.00 85.62 114 ILE A O 1
ATOM 1001 N N . PHE A 1 115 ? 6.146 3.154 4.068 1.00 85.44 115 PHE A N 1
ATOM 1002 C CA . PHE A 1 115 ? 7.404 3.914 4.013 1.00 85.44 115 PHE A CA 1
ATOM 1003 C C . PHE A 1 115 ? 7.345 5.291 4.692 1.00 85.44 115 PHE A C 1
ATOM 1005 O O . PHE A 1 115 ? 8.368 5.788 5.181 1.00 85.44 115 PHE A O 1
ATOM 1012 N N . LYS A 1 116 ? 6.171 5.931 4.710 1.00 85.00 116 LYS A N 1
ATOM 1013 C CA . LYS A 1 116 ? 5.938 7.231 5.367 1.00 85.00 116 LYS A CA 1
ATOM 1014 C C . LYS A 1 116 ? 5.441 7.090 6.800 1.00 85.00 116 LYS A C 1
ATOM 1016 O O . LYS A 1 116 ? 5.543 8.045 7.576 1.00 85.00 116 LYS A O 1
ATOM 1021 N N . GLY A 1 117 ? 4.883 5.934 7.139 1.00 80.31 117 GLY A N 1
ATOM 1022 C CA . GLY A 1 117 ? 4.380 5.653 8.469 1.00 80.31 117 GLY A CA 1
ATOM 1023 C C . GLY A 1 117 ? 5.463 5.227 9.448 1.00 80.31 117 GLY A C 1
ATOM 1024 O O . GLY A 1 117 ? 6.591 4.884 9.093 1.00 80.31 117 GLY A O 1
ATOM 1025 N N . GLU A 1 118 ? 5.097 5.254 10.724 1.00 81.44 118 GLU A N 1
ATOM 1026 C CA . GLU A 1 118 ? 5.853 4.554 11.758 1.00 81.44 118 GLU A CA 1
ATOM 1027 C C . GLU A 1 118 ? 5.663 3.042 11.563 1.00 81.44 118 GLU A C 1
ATOM 1029 O O . GLU A 1 118 ? 4.571 2.590 11.231 1.00 81.44 118 GLU A O 1
ATOM 1034 N N . ARG A 1 119 ? 6.707 2.230 11.744 1.00 74.69 119 ARG A N 1
ATOM 1035 C CA . ARG A 1 119 ? 6.545 0.773 11.701 1.00 74.69 119 ARG A CA 1
ATOM 1036 C C . ARG A 1 119 ? 6.298 0.279 13.124 1.00 74.69 119 ARG A C 1
ATOM 1038 O O . ARG A 1 119 ? 7.254 0.299 13.895 1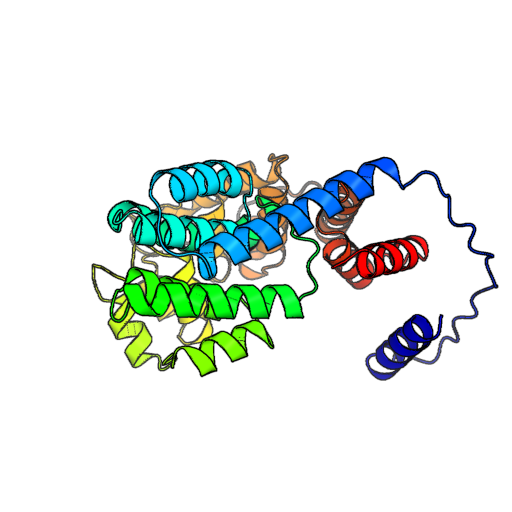.00 74.69 119 ARG A O 1
ATOM 1045 N N . PRO A 1 120 ? 5.091 -0.198 13.467 1.00 77.31 120 PRO A N 1
ATOM 1046 C CA . PRO A 1 120 ? 4.908 -0.866 14.746 1.00 77.31 120 PRO A CA 1
ATOM 1047 C C . PRO A 1 120 ? 5.742 -2.158 14.778 1.00 77.31 120 PRO A C 1
ATOM 1049 O O . PRO A 1 120 ? 5.715 -2.929 13.810 1.00 77.31 120 PRO A O 1
ATOM 1052 N N . ARG A 1 121 ? 6.462 -2.432 15.872 1.00 80.56 121 ARG A N 1
ATOM 1053 C CA . ARG A 1 121 ? 7.163 -3.711 16.111 1.00 80.56 121 ARG A CA 1
ATOM 1054 C C . ARG A 1 121 ? 6.250 -4.752 16.753 1.00 80.56 121 ARG A C 1
ATOM 1056 O O . ARG A 1 121 ? 6.687 -5.590 17.527 1.00 80.56 121 ARG A O 1
ATOM 1063 N N . PHE A 1 122 ? 4.982 -4.747 16.375 1.00 84.19 122 PHE A N 1
ATOM 1064 C CA . PHE A 1 122 ? 4.087 -5.851 16.680 1.00 84.19 122 PHE A CA 1
ATOM 1065 C C . PHE A 1 122 ? 4.379 -7.027 15.745 1.00 84.19 122 PHE A C 1
ATOM 1067 O O . PHE A 1 122 ? 4.665 -6.833 14.552 1.00 84.19 122 PHE A O 1
ATOM 1074 N N . THR A 1 123 ? 4.242 -8.245 16.258 1.00 85.25 123 THR A N 1
ATOM 1075 C CA . THR A 1 123 ? 4.098 -9.452 15.431 1.00 85.25 123 THR A CA 1
ATOM 1076 C C . THR A 1 123 ? 2.984 -9.284 14.390 1.00 85.25 123 THR A C 1
ATOM 1078 O O . THR A 1 123 ? 2.047 -8.499 14.563 1.00 85.25 123 THR A O 1
ATOM 1081 N N . ILE A 1 124 ? 3.083 -10.003 13.268 1.00 83.31 124 ILE A N 1
ATOM 1082 C CA . ILE A 1 124 ? 2.088 -9.911 12.185 1.00 83.31 124 ILE A CA 1
ATOM 1083 C C . ILE A 1 124 ? 0.710 -10.335 12.705 1.00 83.31 124 ILE A C 1
ATOM 1085 O O . ILE A 1 124 ? -0.288 -9.681 12.411 1.00 83.31 124 ILE A O 1
ATOM 1089 N N . GLU A 1 125 ? 0.670 -11.385 13.521 1.00 88.56 125 GLU A N 1
ATOM 1090 C CA . GLU A 1 125 ? -0.515 -11.883 14.215 1.00 88.56 125 GLU A CA 1
ATOM 1091 C C . GLU A 1 125 ? -1.172 -10.774 15.038 1.00 88.56 125 GLU A C 1
ATOM 1093 O O . GLU A 1 125 ? -2.350 -10.476 14.842 1.00 88.56 125 GLU A O 1
ATOM 1098 N N . LYS A 1 126 ? -0.393 -10.077 15.873 1.00 91.31 126 LYS A N 1
ATOM 1099 C CA . LYS A 1 126 ? -0.910 -8.977 16.688 1.00 91.31 126 LYS A CA 1
ATOM 1100 C C . LYS A 1 126 ? -1.432 -7.821 15.835 1.00 91.31 126 LYS A C 1
ATOM 1102 O O . LYS A 1 126 ? -2.471 -7.250 16.159 1.00 91.31 126 LYS A O 1
ATOM 1107 N N . GLN A 1 127 ? -0.762 -7.484 14.730 1.00 90.31 127 GLN A N 1
ATOM 1108 C CA . GLN A 1 127 ? -1.251 -6.454 13.802 1.00 90.31 127 GLN A CA 1
ATOM 1109 C C . GLN A 1 127 ? -2.575 -6.854 13.144 1.00 90.31 127 GLN A C 1
ATOM 1111 O O . GLN A 1 127 ? -3.463 -6.007 13.019 1.00 90.31 127 GLN A O 1
ATOM 1116 N N . ILE A 1 128 ? -2.719 -8.122 12.745 1.00 93.25 128 ILE A N 1
ATOM 1117 C CA . ILE A 1 128 ? -3.968 -8.663 12.193 1.00 93.25 128 ILE A CA 1
ATOM 1118 C C . ILE A 1 128 ? -5.078 -8.582 13.239 1.00 93.25 128 ILE A C 1
ATOM 1120 O O . ILE A 1 128 ? -6.158 -8.093 12.918 1.00 93.25 128 ILE A O 1
ATOM 1124 N N . ASP A 1 129 ? -4.817 -9.004 14.475 1.00 95.31 129 ASP A N 1
ATOM 1125 C CA . ASP A 1 129 ? -5.826 -9.027 15.536 1.00 95.31 129 ASP A CA 1
ATOM 1126 C C . ASP A 1 129 ? -6.309 -7.621 15.905 1.00 95.31 129 ASP A C 1
ATOM 1128 O O . ASP A 1 129 ? -7.514 -7.374 15.927 1.00 95.31 129 ASP A O 1
ATOM 1132 N N . LEU A 1 130 ? -5.388 -6.671 16.100 1.00 96.00 130 LEU A N 1
ATOM 1133 C CA . LEU A 1 130 ? -5.747 -5.275 16.379 1.00 96.00 130 LEU A CA 1
ATOM 1134 C C . LEU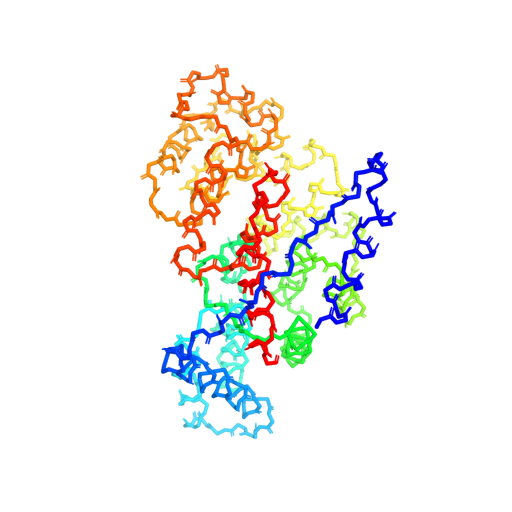 A 1 130 ? -6.497 -4.636 15.205 1.00 96.00 130 LEU A C 1
ATOM 1136 O O . LEU A 1 130 ? -7.438 -3.873 15.417 1.00 96.00 130 LEU A O 1
ATOM 1140 N N . SER A 1 131 ? -6.101 -4.955 13.966 1.00 95.81 131 SER A N 1
ATOM 1141 C CA . SER A 1 131 ? -6.795 -4.469 12.769 1.00 95.81 131 SER A CA 1
ATOM 1142 C C . SER A 1 131 ? -8.199 -5.058 12.662 1.00 95.81 131 SER A C 1
ATOM 1144 O O . SER A 1 131 ? -9.140 -4.321 12.394 1.00 95.81 131 SER A O 1
ATOM 1146 N N . ARG A 1 132 ? -8.363 -6.363 12.912 1.00 96.69 132 ARG A N 1
ATOM 1147 C CA . ARG A 1 132 ? -9.674 -7.027 12.939 1.00 96.69 132 ARG A CA 1
ATOM 1148 C C . ARG A 1 132 ? -10.590 -6.343 13.951 1.00 96.69 132 ARG A C 1
ATOM 1150 O O . ARG A 1 132 ? -11.722 -6.013 13.618 1.00 96.69 132 ARG A O 1
ATOM 1157 N N . GLU A 1 133 ? -10.089 -6.113 15.159 1.00 97.31 133 GLU A N 1
ATOM 1158 C CA . GLU A 1 133 ? -10.848 -5.518 16.257 1.00 97.31 133 GLU A CA 1
ATOM 1159 C C . GLU A 1 133 ? -11.329 -4.098 15.928 1.00 97.31 133 GLU A C 1
ATOM 1161 O O . GLU A 1 133 ? -12.532 -3.843 15.933 1.00 97.31 133 GLU A O 1
ATOM 1166 N N . ILE A 1 134 ? -10.422 -3.193 15.537 1.00 97.44 134 ILE A N 1
ATOM 1167 C CA . ILE A 1 134 ? -10.816 -1.814 15.212 1.00 97.44 134 ILE A CA 1
ATOM 1168 C C . ILE A 1 134 ? -11.720 -1.745 13.976 1.00 97.44 134 ILE A C 1
ATOM 1170 O O . ILE A 1 134 ? -12.608 -0.899 13.915 1.00 97.44 134 ILE A O 1
ATOM 1174 N N . LEU A 1 135 ? -11.525 -2.618 12.981 1.00 97.00 135 LEU A N 1
ATOM 1175 C CA . LEU A 1 135 ? -12.377 -2.639 11.792 1.00 97.00 135 LEU A CA 1
ATOM 1176 C C . LEU A 1 135 ? -13.789 -3.131 12.119 1.00 97.00 135 LEU A C 1
ATOM 1178 O O . LEU A 1 135 ? -14.738 -2.581 11.569 1.00 97.00 135 LEU A O 1
ATOM 1182 N N . LYS A 1 136 ? -13.949 -4.104 13.027 1.00 95.69 136 LYS A N 1
ATOM 1183 C CA . LYS A 1 136 ? -15.276 -4.517 13.513 1.00 95.69 136 LYS A CA 1
ATOM 1184 C C . LYS A 1 136 ? -15.985 -3.362 14.207 1.00 95.69 136 LYS A C 1
ATOM 1186 O O . LYS A 1 136 ? -17.117 -3.051 13.849 1.00 95.69 136 LYS A O 1
ATOM 1191 N N . GLU A 1 137 ? -15.291 -2.673 15.108 1.00 95.50 137 GLU A N 1
ATOM 1192 C CA . GLU A 1 137 ? -15.832 -1.504 15.805 1.00 95.50 137 GLU A CA 1
ATOM 1193 C C . GLU A 1 137 ? -16.224 -0.382 14.839 1.00 95.50 137 GLU A C 1
ATOM 1195 O O . GLU A 1 137 ? -17.340 0.125 14.897 1.00 95.50 137 GLU A O 1
ATOM 1200 N N . LEU A 1 138 ? -15.359 -0.030 13.883 1.00 95.88 138 LEU A N 1
ATOM 1201 C CA . LEU A 1 138 ? -15.696 0.933 12.828 1.00 95.88 138 LEU A CA 1
ATOM 1202 C C . LEU A 1 138 ? -16.904 0.470 11.997 1.00 95.88 138 LEU A C 1
ATOM 1204 O O . LEU A 1 138 ? -17.759 1.290 11.657 1.00 95.88 138 LEU A O 1
ATOM 1208 N N . GLY A 1 139 ? -16.987 -0.828 11.700 1.00 94.25 139 GLY A N 1
ATOM 1209 C CA . GLY A 1 139 ? -18.066 -1.438 10.930 1.00 94.25 139 GLY A CA 1
ATOM 1210 C C . GLY A 1 139 ? -19.440 -1.273 11.571 1.00 94.25 139 GLY A C 1
ATOM 1211 O O . GLY A 1 139 ? -20.393 -0.999 10.849 1.00 94.25 139 GLY A O 1
ATOM 1212 N N . LEU A 1 140 ? -19.536 -1.317 12.904 1.00 93.69 140 LEU A N 1
ATOM 1213 C CA . LEU A 1 140 ? -20.797 -1.096 13.630 1.00 93.69 140 LEU A CA 1
ATOM 1214 C C . LEU A 1 140 ? -21.386 0.306 13.397 1.00 93.69 140 LEU A C 1
ATOM 1216 O O . LEU A 1 140 ? -22.600 0.482 13.402 1.00 93.69 140 LEU A O 1
ATOM 1220 N N . TYR A 1 141 ? -20.538 1.317 13.191 1.00 92.50 141 TYR A N 1
ATOM 1221 C CA . TYR A 1 141 ? -20.973 2.709 12.999 1.00 92.50 141 TYR A CA 1
ATOM 1222 C C . TYR A 1 141 ? -21.050 3.118 11.525 1.00 92.50 141 TYR A C 1
ATOM 1224 O O . TYR A 1 141 ? -21.799 4.029 11.161 1.00 92.50 141 TYR A O 1
ATOM 1232 N N . PHE A 1 142 ? -20.260 2.467 10.672 1.00 90.44 142 PHE A N 1
ATOM 1233 C CA . PHE A 1 142 ? -20.218 2.714 9.234 1.00 90.44 142 PHE A CA 1
A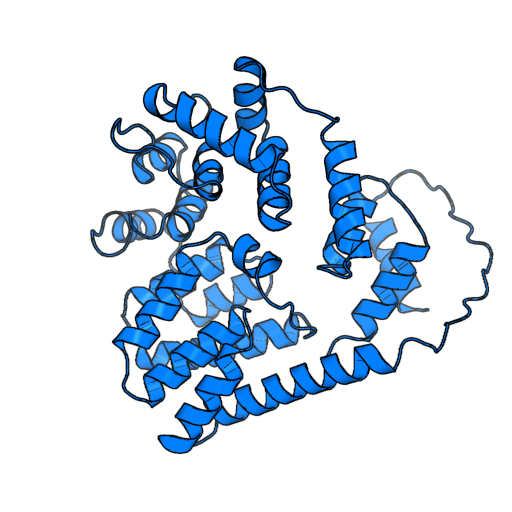TOM 1234 C C . PHE A 1 142 ? -20.947 1.650 8.409 1.00 90.44 142 PHE A C 1
ATOM 1236 O O . PHE A 1 142 ? -20.743 1.579 7.195 1.00 90.44 142 PHE A O 1
ATOM 1243 N N . GLU A 1 143 ? -21.807 0.842 9.026 1.00 82.06 143 GLU A N 1
ATOM 1244 C CA . GLU A 1 143 ? -22.565 -0.188 8.322 1.00 82.06 143 GLU A CA 1
ATOM 1245 C C . GLU A 1 143 ? -23.327 0.410 7.127 1.00 82.06 143 GLU A C 1
ATOM 1247 O O . GLU A 1 143 ? -23.978 1.453 7.220 1.00 82.06 143 GLU A O 1
ATOM 1252 N N . GLY A 1 144 ? -23.164 -0.211 5.956 1.00 77.06 144 GLY A N 1
ATOM 1253 C CA . GLY A 1 144 ? -23.752 0.259 4.698 1.00 77.06 144 GLY A CA 1
ATOM 1254 C C . GLY A 1 144 ? -23.136 1.537 4.108 1.00 77.06 144 GLY A C 1
ATOM 1255 O O . GLY A 1 144 ? -23.524 1.928 3.008 1.00 77.06 144 GLY A O 1
ATOM 1256 N N . GLN A 1 145 ? -22.168 2.177 4.775 1.00 85.94 145 GLN A N 1
ATOM 1257 C CA . GLN A 1 145 ? -21.530 3.400 4.285 1.00 85.94 145 GLN A CA 1
ATOM 1258 C C . GLN A 1 145 ? -20.363 3.107 3.334 1.00 85.94 145 GLN A C 1
ATOM 1260 O O . GLN A 1 145 ? -19.551 2.196 3.525 1.00 85.94 145 GLN A O 1
ATOM 1265 N N . ASN A 1 146 ? -20.260 3.934 2.297 1.00 83.94 146 ASN A N 1
ATOM 1266 C CA . ASN A 1 146 ? -19.345 3.723 1.176 1.00 83.94 146 ASN A CA 1
ATOM 1267 C C . ASN A 1 146 ? -17.881 3.857 1.588 1.00 83.94 146 ASN A C 1
ATOM 1269 O O . ASN A 1 146 ? -17.033 3.128 1.087 1.00 83.94 146 ASN A O 1
ATOM 1273 N N . GLU A 1 147 ? -17.579 4.770 2.510 1.00 85.69 147 GLU A N 1
ATOM 1274 C CA . GLU A 1 147 ? -16.218 5.058 2.957 1.00 85.69 147 GLU A CA 1
ATOM 1275 C C . GLU A 1 147 ? -15.587 3.851 3.657 1.00 85.69 147 GLU A C 1
ATOM 1277 O O . GLU A 1 147 ? -14.432 3.515 3.399 1.00 85.69 147 GLU A O 1
ATOM 1282 N N . PHE A 1 148 ? -16.361 3.162 4.496 1.00 90.19 148 PHE A N 1
ATOM 1283 C CA . PHE A 1 148 ? -15.899 1.953 5.166 1.00 90.19 148 PHE A CA 1
ATOM 1284 C C . PHE A 1 148 ? -15.801 0.783 4.193 1.00 90.19 148 PHE A C 1
ATOM 1286 O O . PHE A 1 148 ? -14.780 0.105 4.148 1.00 90.19 148 PHE A O 1
ATOM 1293 N N . LYS A 1 149 ? -16.795 0.607 3.318 1.00 88.00 149 LYS A N 1
ATOM 1294 C CA . LYS A 1 149 ? -16.727 -0.403 2.255 1.00 88.00 149 LYS A CA 1
ATOM 1295 C C . LYS A 1 149 ? -15.480 -0.233 1.381 1.00 88.00 149 LYS A C 1
ATOM 1297 O O . LYS A 1 149 ? -14.773 -1.206 1.134 1.00 88.00 149 LYS A O 1
ATOM 1302 N N . ASN A 1 150 ? -15.176 0.995 0.967 1.00 87.31 150 ASN A N 1
ATOM 1303 C CA . ASN A 1 150 ? -13.984 1.325 0.187 1.00 87.31 150 ASN A CA 1
ATOM 1304 C C . ASN A 1 150 ? -12.697 0.984 0.940 1.00 87.31 150 ASN A C 1
ATOM 1306 O O . ASN A 1 150 ? -11.789 0.411 0.349 1.00 87.31 150 ASN A O 1
ATOM 1310 N N . LEU A 1 151 ? -12.629 1.277 2.241 1.00 92.00 151 LEU A N 1
ATOM 1311 C CA . LEU A 1 151 ? -11.499 0.873 3.074 1.00 92.00 151 LEU A CA 1
ATOM 1312 C C . LEU A 1 151 ? -11.326 -0.653 3.094 1.00 92.00 151 LEU A C 1
ATOM 1314 O O . LEU A 1 151 ? -10.209 -1.130 2.922 1.00 92.00 151 LEU A O 1
ATOM 1318 N N . ILE A 1 152 ? -12.406 -1.418 3.272 1.00 93.38 152 ILE A N 1
ATOM 1319 C CA . ILE A 1 152 ? -12.344 -2.886 3.317 1.00 93.38 152 ILE A CA 1
ATOM 1320 C C . ILE A 1 152 ? -11.863 -3.457 1.971 1.00 93.38 152 ILE A C 1
ATOM 1322 O O . ILE A 1 152 ? -10.941 -4.273 1.958 1.00 93.38 152 ILE A O 1
ATOM 1326 N N . TYR A 1 153 ? -12.395 -2.990 0.834 1.00 90.38 153 TYR A N 1
ATOM 1327 C CA . TYR A 1 153 ? -11.885 -3.402 -0.484 1.00 90.38 153 TYR A CA 1
ATOM 1328 C C . TYR A 1 153 ? -10.427 -2.973 -0.707 1.00 90.38 153 TYR A C 1
ATOM 1330 O O . TYR A 1 153 ? -9.654 -3.734 -1.282 1.00 90.38 153 TYR A O 1
ATOM 1338 N N . TYR A 1 154 ? -10.037 -1.784 -0.241 1.00 91.56 154 TYR A N 1
ATOM 1339 C CA . TYR A 1 154 ? -8.669 -1.276 -0.364 1.00 91.56 154 TYR A CA 1
ATOM 1340 C C . TYR A 1 154 ? -7.696 -2.165 0.411 1.00 91.56 154 TYR A C 1
ATOM 1342 O O . TYR A 1 154 ? -6.715 -2.649 -0.144 1.00 91.56 154 TYR A O 1
ATOM 1350 N N . LEU A 1 155 ? -8.001 -2.453 1.677 1.00 93.00 155 LEU A N 1
ATOM 1351 C CA . LEU A 1 155 ? -7.186 -3.344 2.494 1.00 93.00 155 LEU A CA 1
ATOM 1352 C C . LEU A 1 155 ? -7.123 -4.750 1.888 1.00 93.00 155 LEU A C 1
ATOM 1354 O O . LEU A 1 155 ? -6.051 -5.344 1.865 1.00 93.00 155 LEU A O 1
ATOM 1358 N N . TYR A 1 156 ? -8.226 -5.270 1.344 1.00 92.25 156 TYR A N 1
ATOM 1359 C CA . TYR A 1 156 ? -8.227 -6.560 0.651 1.00 92.25 156 TYR A CA 1
ATOM 1360 C C . TYR A 1 156 ? -7.296 -6.575 -0.571 1.00 92.25 156 TYR A C 1
ATOM 1362 O O . TYR A 1 156 ? -6.495 -7.495 -0.716 1.00 92.25 156 TYR A O 1
ATOM 1370 N N . ALA A 1 157 ? -7.390 -5.560 -1.433 1.00 88.12 157 ALA A N 1
ATOM 1371 C CA . ALA A 1 157 ? -6.650 -5.493 -2.694 1.00 88.12 157 ALA A CA 1
ATOM 1372 C C . ALA A 1 157 ? -5.146 -5.247 -2.508 1.00 88.12 157 ALA A C 1
ATOM 1374 O O . ALA A 1 157 ? -4.350 -5.606 -3.366 1.00 88.12 157 ALA A O 1
ATOM 1375 N N . HIS A 1 158 ? -4.754 -4.627 -1.394 1.00 89.00 158 HIS A N 1
ATOM 1376 C CA . HIS A 1 158 ? -3.360 -4.262 -1.130 1.00 89.00 158 HIS A CA 1
ATOM 1377 C C . HIS A 1 158 ? -2.644 -5.178 -0.136 1.00 89.00 158 HIS A C 1
ATOM 1379 O O . HIS A 1 158 ? -1.451 -5.008 0.109 1.00 89.00 158 HIS A O 1
ATOM 1385 N N . THR A 1 159 ? -3.342 -6.138 0.465 1.00 89.12 159 THR A N 1
ATOM 1386 C CA . THR A 1 159 ? -2.747 -7.086 1.418 1.00 89.12 159 THR A CA 1
ATOM 1387 C C . THR A 1 159 ? -2.800 -8.513 0.888 1.00 89.12 159 THR A C 1
ATOM 1389 O O . THR A 1 159 ? -3.438 -8.804 -0.117 1.00 89.12 159 THR A O 1
ATOM 1392 N N . SER A 1 160 ? -2.114 -9.432 1.568 1.00 87.12 160 SER A N 1
ATOM 1393 C CA . SER A 1 160 ? -2.026 -10.836 1.162 1.00 87.12 160 SER A CA 1
ATOM 1394 C C . SER A 1 160 ? -2.096 -11.790 2.355 1.00 87.12 160 SER A C 1
ATOM 1396 O O . SER A 1 160 ? -1.905 -11.397 3.510 1.00 87.12 160 SER A O 1
ATOM 1398 N N . GLY A 1 161 ? -2.311 -13.077 2.076 1.00 90.50 161 GLY A N 1
ATOM 1399 C CA . GLY A 1 161 ? -2.226 -14.146 3.073 1.00 90.50 161 GLY A CA 1
ATOM 1400 C C . GLY A 1 161 ? -3.298 -14.037 4.161 1.00 90.50 161 GLY A C 1
ATOM 1401 O O . GLY A 1 161 ? -4.466 -13.787 3.868 1.00 90.50 161 GLY A O 1
ATOM 1402 N N . ARG A 1 162 ? -2.904 -14.229 5.430 1.00 91.12 162 ARG A N 1
ATOM 1403 C CA . ARG A 1 162 ? -3.834 -14.266 6.577 1.00 91.12 162 ARG A CA 1
ATOM 1404 C C . ARG A 1 162 ? -4.646 -12.980 6.748 1.00 91.12 162 ARG A C 1
ATOM 1406 O O . ARG A 1 162 ? -5.820 -13.061 7.088 1.00 91.12 162 ARG A O 1
ATOM 1413 N N . PHE A 1 163 ? -4.046 -11.812 6.506 1.00 91.38 163 PHE A N 1
ATOM 1414 C CA . PHE A 1 163 ? -4.760 -10.537 6.623 1.00 91.38 163 PHE A CA 1
ATOM 1415 C C . PHE A 1 163 ? -5.860 -10.431 5.560 1.00 91.38 163 PHE A C 1
ATOM 1417 O O . PHE A 1 163 ? -7.011 -10.152 5.881 1.00 91.38 163 PHE A O 1
ATOM 1424 N N . GLN A 1 164 ? -5.524 -10.720 4.301 1.00 92.38 164 GLN A N 1
ATOM 1425 C CA . GLN A 1 164 ? -6.479 -10.680 3.195 1.00 92.38 164 GLN A CA 1
ATOM 1426 C C . GLN A 1 164 ? -7.622 -11.693 3.389 1.00 92.38 164 GLN A C 1
ATOM 1428 O O . GLN A 1 164 ? -8.782 -11.369 3.127 1.00 92.38 164 GLN A O 1
ATOM 1433 N N . ALA A 1 165 ? -7.309 -12.898 3.884 1.00 91.69 165 ALA A N 1
ATOM 1434 C CA . ALA A 1 165 ? -8.307 -13.910 4.229 1.00 91.69 165 ALA A CA 1
ATOM 1435 C C . ALA A 1 165 ? -9.267 -13.411 5.322 1.00 91.69 165 ALA A C 1
ATOM 1437 O O . ALA A 1 165 ? -10.477 -13.457 5.122 1.00 91.69 165 ALA A O 1
ATOM 1438 N N . MET A 1 166 ? -8.733 -12.832 6.406 1.00 94.25 166 MET A N 1
ATOM 1439 C CA . MET A 1 166 ? -9.534 -12.230 7.480 1.00 94.25 166 MET A CA 1
ATOM 1440 C C . MET A 1 166 ? -10.498 -11.168 6.944 1.00 94.25 166 MET A C 1
ATOM 1442 O O . MET A 1 166 ? -11.682 -11.204 7.263 1.00 94.25 166 MET A O 1
ATOM 1446 N N . ILE A 1 167 ? -10.019 -10.262 6.085 1.00 94.50 167 ILE A N 1
ATOM 1447 C CA . ILE A 1 167 ? -10.868 -9.218 5.498 1.00 94.50 167 ILE A CA 1
ATOM 1448 C C . ILE A 1 167 ? -12.010 -9.826 4.669 1.00 94.50 167 ILE A C 1
ATOM 1450 O O . ILE A 1 167 ? -13.146 -9.359 4.732 1.00 94.50 167 ILE A O 1
ATOM 1454 N N . LYS A 1 168 ? -11.723 -10.871 3.886 1.00 91.06 168 LYS A N 1
ATOM 1455 C CA . LYS A 1 168 ? -12.726 -11.528 3.042 1.00 91.06 168 LYS A CA 1
ATOM 1456 C C . LYS A 1 168 ? -13.793 -12.256 3.862 1.00 91.06 168 LYS A C 1
ATOM 1458 O O . LYS A 1 168 ? -14.964 -12.186 3.501 1.00 91.06 168 LYS A O 1
ATOM 1463 N N . GLU A 1 169 ? -13.377 -12.965 4.908 1.00 91.06 169 GLU A N 1
ATOM 1464 C CA . GLU A 1 169 ? -14.249 -13.786 5.754 1.00 91.06 169 GLU A CA 1
ATOM 1465 C C . GLU A 1 169 ? -15.150 -12.932 6.653 1.00 91.06 169 GLU A C 1
ATOM 1467 O O . GLU A 1 169 ? -16.342 -13.198 6.743 1.00 91.06 169 GLU A O 1
ATOM 1472 N N . GLU A 1 170 ? -14.607 -11.884 7.275 1.00 91.81 170 GLU A N 1
ATOM 1473 C CA . GLU A 1 170 ? -15.321 -11.087 8.285 1.00 91.81 170 GLU A CA 1
ATOM 1474 C C . GLU A 1 170 ? -16.247 -10.015 7.684 1.00 91.81 170 GLU A C 1
ATOM 1476 O O . GLU A 1 170 ? -17.182 -9.574 8.347 1.00 91.81 170 GLU A O 1
ATOM 1481 N N . PHE A 1 171 ? -15.993 -9.570 6.446 1.00 90.19 171 PHE A N 1
ATOM 1482 C CA . PHE A 1 171 ? -16.716 -8.448 5.821 1.00 90.19 171 PHE A CA 1
ATOM 1483 C C . PHE A 1 171 ? -17.427 -8.811 4.503 1.00 90.19 171 PHE A C 1
ATOM 1485 O O . PHE A 1 171 ? -17.811 -7.917 3.748 1.00 90.19 171 PHE A O 1
ATOM 1492 N N . GLU A 1 172 ? -17.581 -10.107 4.207 1.00 84.88 172 GLU A N 1
ATOM 1493 C CA . GLU A 1 172 ? -18.371 -10.649 3.083 1.00 84.88 172 GLU A CA 1
ATOM 1494 C C . GLU A 1 172 ? -18.129 -9.958 1.721 1.00 84.88 172 GLU A C 1
ATOM 1496 O O . GLU A 1 172 ? -19.047 -9.560 0.993 1.00 84.88 172 GLU A O 1
ATOM 1501 N N . LEU A 1 173 ? -16.861 -9.801 1.337 1.00 85.12 173 LEU A N 1
ATOM 1502 C CA . LEU A 1 173 ? -16.507 -9.113 0.095 1.00 85.12 173 LEU A CA 1
ATOM 1503 C C . LEU A 1 173 ? -16.898 -9.904 -1.165 1.00 85.12 173 LEU A C 1
ATOM 1505 O O . LEU A 1 173 ? -16.384 -10.990 -1.443 1.00 85.12 173 LEU A O 1
ATOM 1509 N N . SER A 1 174 ? -17.733 -9.299 -2.015 1.00 84.88 174 SER A N 1
ATOM 1510 C CA . SER A 1 174 ? -18.041 -9.829 -3.347 1.00 84.88 174 SER A CA 1
ATOM 1511 C C . SER A 1 174 ? -17.030 -9.357 -4.393 1.00 84.88 174 SER A C 1
ATOM 1513 O O . SER A 1 174 ? -17.148 -8.262 -4.940 1.00 84.88 174 SER A O 1
ATOM 1515 N N . LEU A 1 175 ? -16.132 -10.255 -4.790 1.00 83.31 175 LEU A N 1
ATOM 1516 C CA . LEU A 1 175 ? -15.109 -10.014 -5.820 1.00 83.31 175 LEU A CA 1
ATOM 1517 C C . LEU A 1 175 ? -15.594 -10.282 -7.255 1.00 83.31 175 LEU A C 1
ATOM 1519 O O . LEU A 1 175 ? -14.807 -10.304 -8.195 1.00 83.31 175 LEU A O 1
ATOM 1523 N N . LYS A 1 176 ? -16.898 -10.509 -7.453 1.00 84.44 176 LYS A N 1
ATOM 1524 C CA . LYS A 1 176 ? -17.465 -10.672 -8.798 1.00 84.44 176 LYS A CA 1
ATOM 1525 C C . LYS A 1 176 ? -17.248 -9.391 -9.603 1.00 84.44 176 LYS A C 1
ATOM 1527 O O . LYS A 1 176 ? -17.677 -8.319 -9.177 1.00 84.44 176 LYS A O 1
ATOM 1532 N N . LEU A 1 177 ? -16.686 -9.515 -10.806 1.00 77.62 177 LEU A N 1
ATOM 1533 C CA . LEU A 1 177 ? -16.403 -8.371 -11.678 1.00 77.62 177 LEU A CA 1
ATOM 1534 C C . LEU A 1 177 ? -17.646 -7.511 -11.959 1.00 77.62 177 LEU A C 1
ATOM 1536 O O . LEU A 1 177 ? -17.546 -6.292 -12.015 1.00 77.62 177 LEU A O 1
ATOM 1540 N N . SER A 1 178 ? -18.835 -8.115 -12.069 1.00 83.12 178 SER A N 1
ATOM 1541 C CA . SER A 1 178 ? -20.093 -7.369 -12.217 1.00 83.12 178 SER A CA 1
ATOM 1542 C C . SER A 1 178 ? -20.357 -6.412 -11.051 1.00 83.12 178 SER A C 1
ATOM 1544 O O . SER A 1 178 ? -20.787 -5.285 -11.278 1.00 83.12 178 SER A O 1
ATOM 1546 N N . LYS A 1 179 ? -20.042 -6.829 -9.821 1.00 83.06 179 LYS A N 1
ATOM 1547 C CA . LYS A 1 179 ? -20.166 -5.997 -8.621 1.00 83.06 179 LYS A CA 1
ATOM 1548 C C . LYS A 1 179 ? -19.079 -4.933 -8.550 1.00 83.06 179 LYS A C 1
ATOM 1550 O O . LYS A 1 179 ? -19.387 -3.790 -8.238 1.00 83.06 179 LYS A O 1
ATOM 1555 N N . ILE A 1 180 ? -17.842 -5.274 -8.907 1.00 79.06 180 ILE A N 1
ATOM 1556 C CA . ILE A 1 180 ? -16.749 -4.294 -9.007 1.00 79.06 180 ILE A CA 1
ATOM 1557 C C . ILE A 1 180 ? -17.108 -3.200 -10.025 1.00 79.06 180 ILE A C 1
ATOM 1559 O O . ILE A 1 180 ? -16.951 -2.021 -9.728 1.00 79.06 180 ILE A O 1
ATOM 1563 N N . ARG A 1 181 ? -17.667 -3.567 -11.188 1.00 75.06 181 ARG A N 1
ATOM 1564 C CA . ARG A 1 181 ? -18.150 -2.615 -12.204 1.00 75.06 181 ARG A CA 1
ATOM 1565 C C . ARG A 1 181 ? -19.267 -1.719 -11.671 1.00 75.06 181 ARG A C 1
ATOM 1567 O O . ARG A 1 181 ? -19.211 -0.510 -11.873 1.00 75.06 181 ARG A O 1
ATOM 1574 N N . GLU A 1 182 ? -20.254 -2.298 -10.986 1.00 78.25 182 GLU A N 1
ATOM 1575 C CA . GLU A 1 182 ? -21.350 -1.554 -10.352 1.00 78.25 182 GLU A CA 1
ATOM 1576 C C . GLU A 1 182 ? -20.799 -0.504 -9.375 1.00 78.25 182 GLU A C 1
ATOM 1578 O O . GLU A 1 182 ? -21.105 0.681 -9.516 1.00 78.25 182 GLU A O 1
ATOM 1583 N N . TYR A 1 183 ? -19.907 -0.905 -8.461 1.00 76.31 183 TYR A N 1
ATOM 1584 C CA . TYR A 1 183 ? -19.283 0.024 -7.517 1.00 76.31 183 TYR A CA 1
ATOM 1585 C C . TYR A 1 183 ? -18.433 1.077 -8.220 1.00 76.31 183 TYR A C 1
ATOM 1587 O O . TYR A 1 183 ? -18.562 2.258 -7.915 1.00 76.31 183 TYR A O 1
ATOM 1595 N N . TYR A 1 184 ? -17.622 0.687 -9.200 1.00 71.25 184 TYR A N 1
ATOM 1596 C CA . TYR A 1 184 ? -16.761 1.623 -9.913 1.00 71.25 184 TYR A CA 1
ATOM 1597 C C . TYR A 1 184 ? -17.547 2.691 -10.685 1.00 71.25 184 TYR A C 1
ATOM 1599 O O . TYR A 1 184 ? -17.210 3.872 -10.648 1.00 71.25 184 TYR A O 1
ATOM 1607 N N . SER A 1 185 ? -18.618 2.287 -11.372 1.00 67.56 185 SER A N 1
ATOM 1608 C CA . SER A 1 185 ? -19.447 3.185 -12.187 1.00 67.56 185 SER A CA 1
ATOM 1609 C C . SER A 1 185 ? -20.233 4.219 -11.374 1.00 67.56 185 SER A C 1
ATOM 1611 O O . SER A 1 185 ? -20.749 5.187 -11.934 1.00 67.56 185 SER A O 1
ATOM 1613 N N . SER A 1 186 ? -20.313 4.047 -10.055 1.00 64.12 186 SER A N 1
ATOM 1614 C CA . SER A 1 186 ? -20.999 4.984 -9.182 1.00 64.12 186 SER A CA 1
ATOM 1615 C C . SER A 1 186 ? -20.159 6.246 -8.949 1.00 64.12 186 SER A C 1
ATOM 1617 O O . SER A 1 186 ? -19.010 6.182 -8.499 1.00 64.12 186 SER A O 1
ATOM 1619 N N . TYR A 1 187 ? -20.757 7.412 -9.226 1.00 52.06 187 TYR A N 1
ATOM 1620 C CA . TYR A 1 187 ? -20.129 8.740 -9.118 1.00 52.06 187 TYR A CA 1
ATOM 1621 C C . TYR A 1 187 ? -19.519 9.011 -7.729 1.00 52.06 187 TYR A C 1
ATOM 1623 O O . TYR A 1 187 ? -18.562 9.769 -7.597 1.00 52.06 187 TYR A O 1
ATOM 1631 N N . SER A 1 188 ? -20.047 8.361 -6.693 1.00 51.72 188 SER A N 1
ATOM 1632 C CA . SER A 1 188 ? -19.619 8.485 -5.298 1.00 51.72 188 SER A CA 1
ATOM 1633 C C . SER A 1 188 ? -18.540 7.482 -4.862 1.00 51.72 188 SER A C 1
ATOM 1635 O O . SER A 1 188 ? -18.003 7.633 -3.768 1.00 51.72 188 SER A O 1
ATOM 1637 N N . PHE A 1 189 ? -18.198 6.478 -5.680 1.00 56.50 189 PHE A N 1
ATOM 1638 C CA . PHE A 1 189 ? -17.337 5.357 -5.270 1.00 56.50 189 PHE A CA 1
ATOM 1639 C C . PHE A 1 189 ? -16.069 5.181 -6.109 1.00 56.50 189 PHE A C 1
ATOM 1641 O O . PHE A 1 189 ? -15.067 4.763 -5.544 1.00 56.50 189 PHE A O 1
ATOM 1648 N N . GLY A 1 190 ? -16.094 5.442 -7.421 1.00 59.09 190 GLY A N 1
ATOM 1649 C CA . GLY A 1 190 ? -15.031 5.010 -8.344 1.00 59.09 190 GLY A CA 1
ATOM 1650 C C . GLY A 1 190 ? -13.849 5.971 -8.484 1.00 59.09 190 GLY A C 1
ATOM 1651 O O . GLY A 1 190 ? -12.786 5.788 -7.891 1.00 59.09 190 GLY A O 1
ATOM 1652 N N . LYS A 1 191 ? -14.040 7.021 -9.287 1.00 60.56 191 LYS A N 1
ATOM 1653 C CA . LYS A 1 191 ? -12.971 7.930 -9.742 1.00 60.56 191 LYS A CA 1
ATOM 1654 C C . LYS A 1 191 ? -12.085 8.569 -8.655 1.00 60.56 191 LYS A C 1
ATOM 1656 O O . LYS A 1 191 ? -10.895 8.724 -8.920 1.00 60.56 191 LYS A O 1
ATOM 1661 N N . PRO A 1 192 ? -12.577 8.952 -7.457 1.00 66.19 192 PRO A N 1
ATOM 1662 C CA . PRO A 1 192 ? -11.722 9.613 -6.467 1.00 66.19 192 PRO A CA 1
ATOM 1663 C C . PRO A 1 192 ? -10.732 8.683 -5.740 1.00 66.19 192 PRO A C 1
ATOM 1665 O O . PRO A 1 192 ? -9.894 9.190 -4.994 1.00 66.19 192 PRO A O 1
ATOM 1668 N N . TYR A 1 193 ? -10.792 7.358 -5.949 1.00 70.38 193 TYR A N 1
ATOM 1669 C CA . TYR A 1 193 ? -9.953 6.374 -5.243 1.00 70.38 193 TYR A CA 1
ATOM 1670 C C . TYR A 1 193 ? -9.206 5.465 -6.227 1.00 70.38 193 TYR A C 1
ATOM 1672 O O . TYR A 1 193 ? -9.506 4.273 -6.345 1.00 70.38 193 TYR A O 1
ATOM 1680 N N . PRO A 1 194 ? -8.221 6.001 -6.960 1.00 68.31 194 PRO A N 1
ATOM 1681 C CA . PRO A 1 194 ? -7.597 5.265 -8.053 1.00 68.31 194 PRO A CA 1
ATOM 1682 C C . PRO A 1 194 ? -6.798 4.049 -7.550 1.00 68.31 194 PRO A C 1
ATOM 1684 O O . PRO A 1 194 ? -6.789 3.010 -8.205 1.00 68.31 194 PRO A O 1
ATOM 1687 N N . PHE A 1 195 ? -6.221 4.114 -6.343 1.00 81.50 195 PHE A N 1
ATOM 1688 C CA . PHE A 1 195 ? -5.510 2.982 -5.735 1.00 81.50 195 PHE A CA 1
ATOM 1689 C C . PHE A 1 195 ? -6.437 1.907 -5.176 1.00 81.50 195 PHE A C 1
ATOM 1691 O O . PHE A 1 195 ? -5.996 0.784 -4.996 1.00 81.50 195 PHE A O 1
ATOM 1698 N N . LEU A 1 196 ? -7.715 2.190 -4.936 1.00 82.25 196 LEU A N 1
ATOM 1699 C CA . LEU A 1 196 ? -8.675 1.160 -4.545 1.00 82.25 196 LEU A CA 1
ATOM 1700 C C . LEU A 1 196 ? -9.052 0.291 -5.752 1.00 82.25 196 LEU A C 1
ATOM 1702 O O . LEU A 1 196 ? -8.898 -0.929 -5.729 1.00 82.25 196 LEU A O 1
ATOM 1706 N N . TRP A 1 197 ? -9.544 0.926 -6.816 1.00 79.12 197 TRP A N 1
ATOM 1707 C CA . TRP A 1 197 ? -10.132 0.197 -7.940 1.00 79.12 197 TRP A CA 1
ATOM 1708 C C . TRP A 1 197 ? -9.116 -0.214 -8.994 1.00 79.12 197 TRP A C 1
ATOM 1710 O O . TRP A 1 197 ? -9.329 -1.231 -9.646 1.00 79.12 197 TRP A O 1
ATOM 1720 N N . GLY A 1 198 ? -8.013 0.525 -9.146 1.00 79.88 198 GLY A N 1
ATOM 1721 C CA . GLY A 1 198 ? -6.958 0.206 -10.108 1.00 79.88 198 GLY A CA 1
ATOM 1722 C C . GLY A 1 198 ? -6.468 -1.240 -9.982 1.00 79.88 198 GLY A C 1
ATOM 1723 O O . GLY A 1 198 ? -6.614 -1.986 -10.948 1.00 79.88 198 GLY A O 1
ATOM 1724 N N . PRO A 1 199 ? -5.973 -1.676 -8.807 1.00 83.00 199 PRO A N 1
ATOM 1725 C CA . PRO A 1 199 ? -5.527 -3.054 -8.596 1.00 83.00 199 PRO A CA 1
ATOM 1726 C C . PRO A 1 199 ? -6.633 -4.093 -8.823 1.00 83.00 199 PRO A C 1
ATOM 1728 O O . PRO A 1 199 ? -6.432 -5.046 -9.568 1.00 83.00 199 PRO A O 1
ATOM 1731 N N . LEU A 1 200 ? -7.834 -3.877 -8.272 1.00 82.25 200 LEU A N 1
ATOM 1732 C CA . LEU A 1 200 ? -8.949 -4.821 -8.421 1.00 82.25 200 LEU A CA 1
ATOM 1733 C C . LEU A 1 200 ? -9.380 -5.001 -9.880 1.00 82.25 200 LEU A C 1
ATOM 1735 O O . LEU A 1 200 ? -9.637 -6.122 -10.314 1.00 82.25 200 LEU A O 1
ATOM 1739 N N . VAL A 1 201 ? -9.473 -3.908 -10.639 1.00 79.94 201 VAL A N 1
ATOM 1740 C CA . VAL A 1 201 ? -9.808 -3.949 -12.067 1.00 79.94 201 VAL A CA 1
ATOM 1741 C C . VAL A 1 201 ? -8.662 -4.584 -12.847 1.00 79.94 201 VAL A C 1
ATOM 1743 O O . VAL A 1 201 ? -8.920 -5.416 -13.709 1.00 79.94 201 VAL A O 1
ATOM 1746 N N . PHE A 1 202 ? -7.411 -4.251 -12.536 1.00 82.75 202 PHE A N 1
ATOM 1747 C CA . PHE A 1 202 ? -6.252 -4.853 -13.192 1.00 82.75 202 PHE A CA 1
ATOM 1748 C C . PHE A 1 202 ? -6.220 -6.380 -13.033 1.00 82.75 202 PHE A C 1
ATOM 1750 O O . PHE A 1 202 ? -6.047 -7.094 -14.014 1.00 82.75 202 PHE A O 1
ATOM 1757 N N . GLU A 1 203 ? -6.449 -6.884 -11.820 1.00 82.69 203 GLU A N 1
ATOM 1758 C CA . GLU A 1 203 ? -6.400 -8.321 -11.526 1.00 82.69 203 GLU A CA 1
ATOM 1759 C C . GLU A 1 203 ? -7.599 -9.102 -12.080 1.00 82.69 203 GLU A C 1
ATOM 1761 O O . GLU A 1 203 ? -7.465 -10.274 -12.429 1.00 82.69 203 GLU A O 1
ATOM 1766 N N . ASN A 1 204 ? -8.781 -8.478 -12.148 1.00 83.00 204 ASN A N 1
ATOM 1767 C CA . ASN A 1 204 ? -10.038 -9.180 -12.436 1.00 83.00 204 ASN A CA 1
ATOM 1768 C C . ASN A 1 204 ? -10.648 -8.847 -13.808 1.00 83.00 204 ASN A C 1
ATOM 1770 O O . ASN A 1 204 ? -11.731 -9.346 -14.116 1.00 83.00 204 ASN A O 1
ATOM 1774 N N . SER A 1 205 ? -10.016 -7.993 -14.618 1.00 82.56 205 SER A N 1
ATOM 1775 C CA . SER A 1 205 ? -10.561 -7.530 -15.904 1.00 82.56 205 SER A CA 1
ATOM 1776 C C . SER A 1 205 ? -9.524 -7.544 -17.031 1.00 82.56 205 SER A C 1
ATOM 1778 O O . SER A 1 205 ? -8.369 -7.917 -16.842 1.00 82.56 205 SER A O 1
ATOM 1780 N N . SER A 1 206 ? -9.943 -7.163 -18.239 1.00 86.00 206 SER A N 1
ATOM 1781 C CA . SER A 1 206 ? -9.026 -6.999 -19.373 1.00 86.00 206 SER A CA 1
ATOM 1782 C C . SER A 1 206 ? -8.237 -5.681 -19.308 1.00 86.00 206 SER A C 1
ATOM 1784 O O . SER A 1 206 ? -8.697 -4.688 -18.747 1.00 86.00 206 SER A O 1
ATOM 1786 N N . LEU A 1 207 ? -7.081 -5.610 -19.982 1.00 87.00 207 LEU A N 1
ATOM 1787 C CA . LEU A 1 207 ? -6.297 -4.368 -20.081 1.00 87.00 207 LEU A CA 1
ATOM 1788 C C . LEU A 1 207 ? -7.111 -3.202 -20.675 1.00 87.00 207 LEU A C 1
ATOM 1790 O O . LEU A 1 207 ? -6.993 -2.064 -20.226 1.00 87.00 207 LEU A O 1
ATOM 1794 N N . ALA A 1 208 ? -7.970 -3.481 -21.659 1.00 85.12 208 ALA A N 1
ATOM 1795 C CA . ALA A 1 208 ? -8.848 -2.475 -22.251 1.00 85.12 208 ALA A CA 1
ATOM 1796 C C . ALA A 1 208 ? -9.836 -1.899 -21.222 1.00 85.12 208 ALA A C 1
ATOM 1798 O O . ALA A 1 208 ? -10.083 -0.693 -21.208 1.00 85.12 208 ALA A O 1
ATOM 1799 N N . GLU A 1 209 ? -10.377 -2.745 -20.342 1.00 81.81 209 GLU A N 1
ATOM 1800 C CA . GLU A 1 209 ? -11.241 -2.306 -19.245 1.00 81.81 209 GLU A CA 1
ATOM 1801 C C . GLU A 1 209 ? -10.476 -1.523 -18.192 1.00 81.81 209 GLU A C 1
ATOM 1803 O O . GLU A 1 209 ? -10.983 -0.506 -17.740 1.00 81.81 209 GLU A O 1
ATOM 1808 N N . TYR A 1 210 ? -9.260 -1.938 -17.851 1.00 85.31 210 TYR A N 1
ATOM 1809 C CA . TYR A 1 210 ? -8.398 -1.206 -16.929 1.00 85.31 210 TYR A CA 1
ATOM 1810 C C . TYR A 1 210 ? -8.090 0.215 -17.423 1.00 85.31 210 TYR A C 1
ATOM 1812 O O . TYR A 1 210 ? -8.325 1.190 -16.705 1.00 85.31 210 TYR A O 1
ATOM 1820 N N . ILE A 1 211 ? -7.646 0.348 -18.677 1.00 86.31 211 ILE A N 1
ATOM 1821 C CA . ILE A 1 211 ? -7.331 1.645 -19.295 1.00 86.31 211 ILE A CA 1
ATOM 1822 C C . ILE A 1 211 ? -8.577 2.532 -19.364 1.00 86.31 211 ILE A C 1
ATOM 1824 O O . ILE A 1 211 ? -8.505 3.726 -19.069 1.00 86.31 211 ILE A O 1
ATOM 1828 N N . LYS A 1 212 ? -9.722 1.950 -19.748 1.00 83.00 212 LYS A N 1
ATOM 1829 C CA . LYS A 1 212 ? -11.002 2.661 -19.803 1.00 83.00 212 LYS A CA 1
ATOM 1830 C C . LYS A 1 212 ? -11.483 3.063 -18.414 1.00 83.00 212 LYS A C 1
ATOM 1832 O O . LYS A 1 212 ? -11.997 4.159 -18.264 1.00 83.00 212 LYS A O 1
ATOM 1837 N N . ALA A 1 213 ? -11.347 2.189 -17.419 1.00 78.88 213 ALA A N 1
ATOM 1838 C CA . ALA A 1 213 ? -11.786 2.457 -16.061 1.00 78.88 213 ALA A CA 1
ATOM 1839 C C . ALA A 1 213 ? -11.021 3.655 -15.512 1.00 78.88 213 ALA A C 1
ATOM 1841 O O . ALA A 1 213 ? -11.641 4.635 -15.126 1.00 78.88 213 ALA A O 1
ATOM 1842 N N . LEU A 1 214 ? -9.693 3.630 -15.567 1.00 80.19 214 LEU A N 1
ATOM 1843 C CA . LEU A 1 214 ? -8.852 4.707 -15.047 1.00 80.19 214 LEU A CA 1
ATOM 1844 C C . LEU A 1 214 ? -8.807 5.962 -15.939 1.00 80.19 214 LEU A C 1
ATOM 1846 O O . LEU A 1 214 ? -8.011 6.860 -15.671 1.00 80.19 214 LEU A O 1
ATOM 1850 N N . ASP A 1 215 ? -9.636 6.026 -16.988 1.00 83.50 215 ASP A N 1
ATOM 1851 C CA . ASP A 1 215 ? -9.707 7.124 -17.959 1.00 83.50 215 ASP A CA 1
ATOM 1852 C C . ASP A 1 215 ? -8.337 7.533 -18.525 1.00 83.50 215 ASP A C 1
ATOM 1854 O O . ASP A 1 215 ? -8.110 8.694 -18.859 1.00 83.50 215 ASP A O 1
ATOM 1858 N N . LEU A 1 216 ? -7.402 6.586 -18.652 1.00 83.81 216 LEU A N 1
ATOM 1859 C CA . LEU A 1 216 ? -6.018 6.914 -19.016 1.00 83.81 216 LEU A CA 1
ATOM 1860 C C . LEU A 1 216 ? -5.894 7.365 -20.473 1.00 83.81 216 LEU A C 1
ATOM 1862 O O . LEU A 1 216 ? -4.928 8.026 -20.824 1.00 83.81 216 LEU A O 1
ATOM 1866 N N . ASN A 1 217 ? -6.876 7.034 -21.316 1.00 83.62 217 ASN A N 1
ATOM 1867 C CA . ASN A 1 217 ? -6.949 7.501 -22.700 1.00 83.62 217 ASN A CA 1
ATOM 1868 C C . ASN A 1 217 ? -7.656 8.859 -22.865 1.00 83.62 217 ASN A C 1
ATOM 1870 O O . ASN A 1 217 ? -7.634 9.394 -23.974 1.00 83.62 217 ASN A O 1
ATOM 1874 N N . ASP A 1 218 ? -8.290 9.410 -21.825 1.00 85.44 218 ASP A N 1
ATOM 1875 C CA . ASP A 1 218 ? -8.909 10.739 -21.895 1.00 85.44 218 ASP A CA 1
ATOM 1876 C C . ASP A 1 218 ? -7.809 11.808 -21.940 1.00 85.44 218 ASP A C 1
ATOM 1878 O O . ASP A 1 218 ? -6.969 11.878 -21.049 1.00 85.44 218 ASP A O 1
ATOM 1882 N N . GLU A 1 219 ? -7.821 12.669 -22.961 1.00 84.56 219 GLU A N 1
ATOM 1883 C CA . GLU A 1 219 ? -6.830 13.740 -23.138 1.00 84.56 219 GLU A CA 1
ATOM 1884 C C . GLU A 1 219 ? -6.763 14.719 -21.956 1.00 84.56 219 GLU A C 1
ATOM 1886 O O . GLU A 1 219 ? -5.753 15.407 -21.777 1.00 84.56 219 GLU A O 1
ATOM 1891 N N . LYS A 1 220 ? -7.818 14.783 -21.135 1.00 84.81 220 LYS A N 1
ATOM 1892 C CA . LYS A 1 220 ? -7.857 15.585 -19.905 1.00 84.81 220 LYS A CA 1
ATOM 1893 C C . LYS A 1 220 ? -7.139 14.911 -18.734 1.00 84.81 220 LYS A C 1
ATOM 1895 O O . LYS A 1 220 ? -6.761 15.600 -17.784 1.00 84.81 220 LYS A O 1
ATOM 1900 N N . THR A 1 221 ? -6.947 13.596 -18.777 1.00 83.06 221 THR A N 1
ATOM 1901 C CA . THR A 1 221 ? -6.329 12.817 -17.702 1.00 83.06 221 THR A CA 1
ATOM 1902 C C . THR A 1 221 ? -4.814 12.849 -17.848 1.00 83.06 221 THR A C 1
ATOM 1904 O O . THR A 1 221 ? -4.195 12.040 -18.531 1.00 83.06 221 THR A O 1
ATOM 1907 N N . ILE A 1 222 ? -4.184 13.805 -17.169 1.00 87.06 222 ILE A N 1
ATOM 1908 C CA . ILE A 1 222 ? -2.726 13.928 -17.114 1.00 87.06 222 ILE A CA 1
ATOM 1909 C C . ILE A 1 222 ? -2.262 13.531 -15.708 1.00 87.06 222 ILE A C 1
ATOM 1911 O O . ILE A 1 222 ? -2.809 14.053 -14.734 1.00 87.06 222 ILE A O 1
ATOM 1915 N N . PRO A 1 223 ? -1.256 12.647 -15.553 1.00 89.50 223 PRO A N 1
ATOM 1916 C CA . PRO A 1 223 ? -0.739 12.319 -14.231 1.00 89.50 223 PRO A CA 1
ATOM 1917 C C . PRO A 1 223 ? -0.102 13.561 -13.601 1.00 89.50 223 PRO A C 1
ATOM 1919 O O . PRO A 1 223 ? 0.758 14.206 -14.203 1.00 89.50 223 PRO A O 1
ATOM 1922 N N . THR A 1 224 ? -0.538 13.890 -12.385 1.00 89.31 224 THR A N 1
ATOM 1923 C CA . THR A 1 224 ? -0.088 15.065 -11.619 1.00 89.31 224 THR A CA 1
ATOM 1924 C C . THR A 1 224 ? 0.745 14.704 -10.392 1.00 89.31 224 THR A C 1
ATOM 1926 O O . THR A 1 224 ? 1.360 15.584 -9.794 1.00 89.31 224 THR A O 1
ATOM 1929 N N . SER A 1 225 ? 0.798 13.424 -10.017 1.00 90.75 225 SER A N 1
ATOM 1930 C CA . SER A 1 225 ? 1.597 12.923 -8.900 1.00 90.75 225 SER A CA 1
ATOM 1931 C C . SER A 1 225 ? 2.495 11.769 -9.335 1.00 90.75 225 SER A C 1
ATOM 1933 O O . SER A 1 225 ? 2.187 11.029 -10.268 1.00 90.75 225 SER A O 1
ATOM 1935 N N . LYS A 1 226 ? 3.610 11.591 -8.622 1.00 93.25 226 LYS A N 1
ATOM 1936 C CA . LYS A 1 226 ? 4.562 10.493 -8.844 1.00 93.25 226 LYS A CA 1
ATOM 1937 C C . LYS A 1 226 ? 3.911 9.115 -8.699 1.00 93.25 226 LYS A C 1
ATOM 1939 O O . LYS A 1 226 ? 4.198 8.209 -9.469 1.00 93.25 226 LYS A O 1
ATOM 1944 N N . GLU A 1 227 ? 2.991 8.972 -7.752 1.00 90.62 227 GLU A N 1
ATOM 1945 C CA . GLU A 1 227 ? 2.276 7.717 -7.496 1.00 90.62 227 GLU A CA 1
ATOM 1946 C C . GLU A 1 227 ? 1.341 7.349 -8.653 1.00 90.62 227 GLU A C 1
ATOM 1948 O O . GLU A 1 227 ? 1.133 6.169 -8.924 1.00 90.62 227 GLU A O 1
ATOM 1953 N N . ALA A 1 228 ? 0.829 8.344 -9.391 1.00 90.38 228 ALA A N 1
ATOM 1954 C CA . ALA A 1 228 ? -0.017 8.098 -10.554 1.00 90.38 228 ALA A CA 1
ATOM 1955 C C . ALA A 1 228 ? 0.715 7.328 -11.667 1.00 90.38 228 ALA A C 1
ATOM 1957 O O . ALA A 1 228 ? 0.066 6.700 -12.501 1.00 90.38 228 ALA A O 1
ATOM 1958 N N . LEU A 1 229 ? 2.053 7.322 -11.669 1.00 93.00 229 LEU A N 1
ATOM 1959 C CA . LEU A 1 229 ? 2.847 6.521 -12.601 1.00 93.00 229 LEU A CA 1
ATOM 1960 C C . LEU A 1 229 ? 2.586 5.018 -12.456 1.00 93.00 229 LEU A C 1
ATOM 1962 O O . LEU A 1 229 ? 2.672 4.296 -13.449 1.00 93.00 229 LEU A O 1
ATOM 1966 N N . LEU A 1 230 ? 2.203 4.546 -11.262 1.00 91.06 230 LEU A N 1
ATOM 1967 C CA . LEU A 1 230 ? 1.868 3.138 -11.038 1.00 91.06 230 LEU A CA 1
ATOM 1968 C C . LEU A 1 230 ? 0.697 2.681 -11.914 1.00 91.06 230 LEU A C 1
ATOM 1970 O O . LEU A 1 230 ? 0.654 1.514 -12.294 1.00 91.06 230 LEU A O 1
ATOM 1974 N N . PHE A 1 231 ? -0.200 3.591 -12.306 1.00 89.62 231 PHE A N 1
ATOM 1975 C CA . PHE A 1 231 ? -1.318 3.251 -13.183 1.00 89.62 231 PHE A CA 1
ATOM 1976 C C . PHE A 1 231 ? -0.902 3.011 -14.634 1.00 89.62 231 PHE A C 1
ATOM 1978 O O . PHE A 1 231 ? -1.599 2.303 -15.358 1.00 89.62 231 PHE A O 1
ATOM 1985 N N . TYR A 1 232 ? 0.241 3.559 -15.046 1.00 90.94 232 TYR A N 1
ATOM 1986 C CA . TYR A 1 232 ? 0.764 3.436 -16.405 1.00 90.94 232 TYR A CA 1
ATOM 1987 C C . TYR A 1 232 ? 1.746 2.278 -16.569 1.00 90.94 232 TYR A C 1
ATOM 1989 O O . TYR A 1 232 ? 2.118 1.969 -17.699 1.00 90.94 232 TYR A O 1
ATOM 1997 N N . ARG A 1 233 ? 2.171 1.637 -15.469 1.00 89.75 233 ARG A N 1
ATOM 1998 C CA . ARG A 1 233 ? 3.270 0.668 -15.506 1.00 89.75 233 ARG A CA 1
ATOM 1999 C C . ARG A 1 233 ? 2.973 -0.539 -16.398 1.00 89.75 233 ARG A C 1
ATOM 2001 O O . ARG A 1 233 ? 3.837 -0.958 -17.139 1.00 89.75 233 ARG A O 1
ATOM 2008 N N . GLU A 1 234 ? 1.733 -1.019 -16.422 1.00 86.38 234 GLU A N 1
ATOM 2009 C CA . GLU A 1 234 ? 1.341 -2.235 -17.158 1.00 86.38 234 GLU A CA 1
ATOM 2010 C C . GLU A 1 234 ? 0.759 -1.975 -18.562 1.00 86.38 234 GLU A C 1
ATOM 2012 O O . GLU A 1 234 ? 0.218 -2.886 -19.202 1.00 86.38 234 GLU A O 1
ATOM 2017 N N . ILE A 1 235 ? 0.831 -0.734 -19.053 1.00 89.44 235 ILE A N 1
ATOM 2018 C CA . ILE A 1 235 ? 0.196 -0.325 -20.313 1.00 89.44 235 ILE A CA 1
ATOM 2019 C C . ILE A 1 235 ? 1.171 -0.483 -21.477 1.00 89.44 235 ILE A C 1
ATOM 2021 O O . ILE A 1 235 ? 2.267 0.066 -21.451 1.00 89.44 235 ILE A O 1
ATOM 2025 N N . ASP A 1 236 ? 0.733 -1.173 -22.533 1.00 86.56 236 ASP A N 1
ATOM 2026 C CA . ASP A 1 236 ? 1.563 -1.434 -23.719 1.00 86.56 236 ASP A CA 1
ATOM 2027 C C . ASP A 1 236 ? 1.914 -0.156 -24.491 1.00 86.56 236 ASP A C 1
ATOM 2029 O O . ASP A 1 236 ? 3.033 0.017 -24.969 1.00 86.56 236 ASP A O 1
ATOM 2033 N N . ALA A 1 237 ? 0.949 0.756 -24.620 1.00 89.69 237 ALA A N 1
ATOM 2034 C CA . ALA A 1 237 ? 1.098 1.995 -25.368 1.00 89.69 237 ALA A CA 1
ATOM 2035 C C . ALA A 1 237 ? 0.645 3.186 -24.521 1.00 89.69 237 ALA A C 1
ATOM 2037 O O . ALA A 1 237 ? -0.546 3.480 -24.418 1.00 89.69 237 ALA A O 1
ATOM 2038 N N . ILE A 1 238 ? 1.610 3.887 -23.924 1.00 92.38 238 ILE A N 1
ATOM 2039 C CA . ILE A 1 238 ? 1.329 5.091 -23.143 1.00 92.38 238 ILE A CA 1
ATOM 2040 C C . ILE A 1 238 ? 0.750 6.195 -24.052 1.00 92.38 238 ILE A C 1
ATOM 2042 O O . ILE A 1 238 ? 1.351 6.523 -25.084 1.00 92.38 238 ILE A O 1
ATOM 2046 N N . PRO A 1 239 ? -0.381 6.817 -23.668 1.00 91.75 239 PRO A N 1
ATOM 2047 C CA . PRO A 1 239 ? -1.014 7.872 -24.450 1.00 91.75 239 PRO A CA 1
ATOM 2048 C C . PRO A 1 239 ? -0.108 9.083 -24.687 1.00 91.75 239 PRO A C 1
ATOM 2050 O O . PRO A 1 239 ? 0.608 9.556 -23.799 1.00 91.75 239 PRO A O 1
ATOM 2053 N N . ARG A 1 240 ? -0.168 9.634 -25.906 1.00 93.06 240 ARG A N 1
ATOM 2054 C CA . ARG A 1 240 ? 0.704 10.744 -26.335 1.00 93.06 240 ARG A CA 1
ATOM 2055 C C . ARG A 1 240 ? 0.551 11.994 -25.466 1.00 93.06 240 ARG A C 1
ATOM 2057 O O . ARG A 1 240 ? 1.554 12.651 -25.198 1.00 93.06 240 ARG A O 1
ATOM 2064 N N . HIS A 1 241 ? -0.667 12.302 -25.016 1.00 93.56 241 HIS A N 1
ATOM 2065 C CA . HIS A 1 241 ? -0.941 13.462 -24.162 1.00 93.56 241 HIS A CA 1
ATOM 2066 C C . HIS A 1 241 ? -0.288 13.324 -22.771 1.00 93.56 241 HIS A C 1
ATOM 2068 O O . HIS A 1 241 ? 0.217 14.306 -22.231 1.00 93.56 241 HIS A O 1
ATOM 2074 N N . ALA A 1 242 ? -0.213 12.105 -22.221 1.00 94.31 242 ALA A N 1
ATOM 2075 C CA . ALA A 1 242 ? 0.354 11.834 -20.899 1.00 94.31 242 ALA A CA 1
ATOM 2076 C C . ALA A 1 242 ? 1.889 11.698 -20.913 1.00 94.31 242 ALA A C 1
ATOM 2078 O O . ALA A 1 242 ? 2.545 11.954 -19.899 1.00 94.31 242 ALA A O 1
ATOM 2079 N N . LYS A 1 243 ? 2.480 11.341 -22.065 1.00 95.56 243 LYS A N 1
ATOM 2080 C CA . LYS A 1 243 ? 3.918 11.050 -22.232 1.00 95.56 243 LYS A CA 1
ATOM 2081 C C . LYS A 1 243 ? 4.837 12.080 -21.569 1.00 95.56 243 LYS A C 1
ATOM 2083 O O . LYS A 1 243 ? 5.744 11.699 -20.833 1.00 95.56 243 LYS A O 1
ATOM 2088 N N . LYS A 1 244 ? 4.639 13.380 -21.828 1.00 96.50 244 LYS A N 1
ATOM 2089 C CA . LYS A 1 244 ? 5.527 14.431 -21.294 1.00 96.50 244 LYS A CA 1
ATOM 2090 C C . LYS A 1 244 ? 5.497 14.456 -19.765 1.00 96.50 244 LYS A C 1
ATOM 2092 O O . LYS A 1 244 ? 6.556 14.488 -19.147 1.00 96.50 244 LYS A O 1
ATOM 2097 N N . SER A 1 245 ? 4.307 14.415 -19.174 1.00 96.56 245 SER A N 1
ATOM 2098 C CA . SER A 1 245 ? 4.133 14.447 -17.720 1.00 96.56 245 SER A CA 1
ATOM 2099 C C . SER A 1 245 ? 4.705 13.203 -17.054 1.00 96.56 245 SER A C 1
ATOM 2101 O O . SER A 1 245 ? 5.398 13.328 -16.051 1.00 96.56 245 SER A O 1
ATOM 2103 N N . ILE A 1 246 ? 4.513 12.024 -17.654 1.00 96.62 246 ILE A N 1
ATOM 2104 C CA . ILE A 1 246 ? 5.099 10.765 -17.171 1.00 96.62 246 ILE A CA 1
ATOM 2105 C C . ILE A 1 246 ? 6.626 10.856 -17.122 1.00 96.62 246 ILE A C 1
ATOM 2107 O O . ILE A 1 246 ? 7.230 10.560 -16.093 1.00 96.62 246 ILE A O 1
ATOM 2111 N N . LEU A 1 247 ? 7.256 11.312 -18.210 1.00 97.38 247 LEU A N 1
ATOM 2112 C CA . LEU A 1 247 ? 8.714 11.447 -18.274 1.00 97.38 247 LEU A CA 1
ATOM 2113 C C . LEU A 1 247 ? 9.245 12.483 -17.275 1.00 97.38 247 LEU A C 1
ATOM 2115 O O . LEU A 1 247 ? 10.307 12.272 -16.693 1.00 97.38 247 LEU A O 1
ATOM 2119 N N . THR A 1 248 ? 8.530 13.590 -17.065 1.00 97.38 248 THR A N 1
ATOM 2120 C CA . THR A 1 248 ? 8.892 14.589 -16.048 1.00 97.38 248 THR A CA 1
ATOM 2121 C C . THR A 1 248 ? 8.813 13.996 -14.643 1.00 97.38 248 THR A C 1
ATOM 2123 O O . THR A 1 248 ? 9.812 14.002 -13.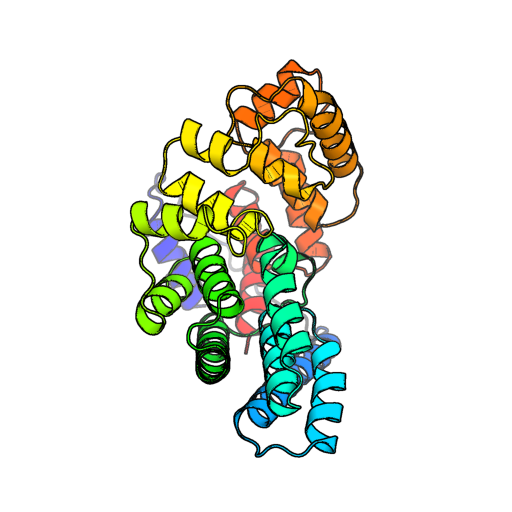932 1.00 97.38 248 THR A O 1
ATOM 2126 N N . LEU A 1 249 ? 7.676 13.400 -14.275 1.00 97.50 249 LEU A N 1
ATOM 2127 C CA . LEU A 1 249 ? 7.474 12.805 -12.952 1.00 97.50 249 LEU A CA 1
ATOM 2128 C C . LEU A 1 249 ? 8.476 11.681 -12.666 1.00 97.50 249 LEU A C 1
ATOM 2130 O O . LEU A 1 249 ? 8.958 11.561 -11.542 1.00 97.50 249 LEU A O 1
ATOM 2134 N N . PHE A 1 250 ? 8.833 10.881 -13.674 1.00 96.88 250 PHE A N 1
ATOM 2135 C CA . PHE A 1 250 ? 9.854 9.849 -13.510 1.00 96.88 250 PHE A CA 1
ATOM 2136 C C . PHE A 1 250 ? 11.247 10.450 -13.263 1.00 96.88 250 PHE A C 1
ATOM 2138 O O . PHE A 1 250 ? 11.972 9.977 -12.394 1.00 96.88 250 PHE A O 1
ATOM 2145 N N . ARG A 1 251 ? 11.626 11.540 -13.943 1.00 96.06 251 ARG A N 1
ATOM 2146 C CA . ARG A 1 251 ? 12.885 12.254 -13.637 1.00 96.06 251 ARG A CA 1
ATOM 2147 C C . ARG A 1 251 ? 12.880 12.849 -12.226 1.00 96.06 251 ARG A C 1
ATOM 2149 O O . ARG A 1 251 ? 13.913 12.846 -11.552 1.00 96.06 251 ARG A O 1
ATOM 2156 N N . ASP A 1 252 ? 11.725 13.313 -11.760 1.00 95.94 252 ASP A N 1
ATOM 2157 C CA . ASP A 1 252 ? 11.558 13.795 -10.386 1.00 95.94 252 ASP A CA 1
ATOM 2158 C C . ASP A 1 252 ? 11.686 12.659 -9.356 1.00 95.94 252 ASP A C 1
ATOM 2160 O O . ASP A 1 252 ? 12.106 12.905 -8.224 1.00 95.94 252 ASP A O 1
ATOM 2164 N N . LEU A 1 253 ? 11.348 11.415 -9.724 1.00 95.38 253 LEU A N 1
ATOM 2165 C CA . LEU A 1 253 ? 11.649 10.228 -8.913 1.00 95.38 253 LEU A CA 1
ATOM 2166 C C . LEU A 1 253 ? 13.161 9.967 -8.854 1.00 95.38 253 LEU A C 1
ATOM 2168 O O . LEU A 1 253 ? 13.709 9.910 -7.757 1.00 95.38 253 LEU A O 1
ATOM 2172 N N . GLN A 1 254 ? 13.853 9.954 -10.001 1.00 93.19 254 GLN A N 1
ATOM 2173 C CA . GLN A 1 254 ? 15.305 9.684 -10.098 1.00 93.19 254 GLN A CA 1
ATOM 2174 C C . GLN A 1 254 ? 16.204 10.682 -9.342 1.00 93.19 254 GLN A C 1
ATOM 2176 O O . GLN A 1 254 ? 17.409 10.458 -9.154 1.00 93.19 254 GLN A O 1
ATOM 2181 N N . THR A 1 255 ? 15.660 11.847 -8.995 1.00 92.81 255 THR A N 1
ATOM 2182 C CA . THR A 1 255 ? 16.361 12.900 -8.249 1.00 92.81 255 THR A CA 1
ATOM 2183 C C . THR A 1 255 ? 15.916 12.991 -6.792 1.00 92.81 255 THR A C 1
ATOM 2185 O O . THR A 1 255 ? 16.555 13.695 -6.005 1.00 92.81 255 THR A O 1
ATOM 2188 N N . SER A 1 256 ? 14.864 12.264 -6.407 1.00 93.19 256 SER A N 1
ATOM 2189 C CA . SER A 1 256 ? 14.334 12.285 -5.051 1.00 93.19 256 SER A CA 1
ATOM 2190 C C . SER A 1 256 ? 15.253 11.562 -4.066 1.00 93.19 256 SER A C 1
ATOM 2192 O O . SER A 1 256 ? 15.864 10.535 -4.358 1.00 93.19 256 SER A O 1
ATOM 2194 N N . ARG A 1 257 ? 15.332 12.108 -2.850 1.00 90.19 257 ARG A N 1
ATOM 2195 C CA . ARG A 1 257 ? 15.976 11.460 -1.692 1.00 90.19 257 ARG A CA 1
ATOM 2196 C C . ARG A 1 257 ? 14.967 10.785 -0.769 1.00 90.19 257 ARG A C 1
ATOM 2198 O O . ARG A 1 257 ? 15.337 10.271 0.285 1.00 90.19 257 ARG A O 1
ATOM 2205 N N . ASP A 1 258 ? 13.689 10.863 -1.117 1.00 91.50 258 ASP A N 1
ATOM 2206 C CA . ASP A 1 258 ? 12.636 10.249 -0.336 1.00 91.50 258 ASP A CA 1
ATOM 2207 C C . ASP A 1 258 ? 12.612 8.733 -0.562 1.00 91.50 258 ASP A C 1
ATOM 2209 O O . ASP A 1 258 ? 12.613 8.268 -1.698 1.00 91.50 258 ASP A O 1
ATOM 2213 N N . LEU A 1 259 ? 12.574 7.959 0.526 1.00 90.25 259 LEU A N 1
ATOM 2214 C CA . LEU A 1 259 ? 12.659 6.495 0.459 1.00 90.25 259 LEU A CA 1
ATOM 2215 C C . LEU A 1 259 ? 11.475 5.858 -0.273 1.00 90.25 259 LEU A C 1
ATOM 2217 O O . LEU A 1 259 ? 11.632 4.788 -0.858 1.00 90.25 259 LEU A O 1
ATOM 2221 N N . TYR A 1 260 ? 10.298 6.484 -0.212 1.00 92.50 260 TYR A N 1
ATOM 2222 C CA . TYR A 1 260 ? 9.127 5.993 -0.925 1.00 92.50 260 TYR A CA 1
ATOM 2223 C C . TYR A 1 260 ? 9.213 6.324 -2.416 1.00 92.50 260 TYR A C 1
ATOM 2225 O O . TYR A 1 260 ? 8.964 5.454 -3.240 1.00 92.50 260 TYR A O 1
ATOM 2233 N N . ASP A 1 261 ? 9.658 7.527 -2.781 1.00 95.00 261 ASP A N 1
ATOM 2234 C CA . ASP A 1 261 ? 9.920 7.857 -4.187 1.00 95.00 261 ASP A CA 1
ATOM 2235 C C . ASP A 1 261 ? 10.969 6.919 -4.809 1.00 95.00 261 ASP A C 1
ATOM 2237 O O . ASP A 1 261 ? 10.784 6.420 -5.915 1.00 95.00 261 ASP A O 1
ATOM 2241 N N . GLN A 1 262 ? 12.048 6.616 -4.086 1.00 93.31 262 GLN A N 1
ATOM 2242 C CA . GLN A 1 262 ? 13.050 5.648 -4.544 1.00 93.31 262 GLN A CA 1
ATOM 2243 C C . GLN A 1 262 ? 12.458 4.240 -4.709 1.00 93.31 262 GLN A C 1
ATOM 2245 O O . GLN A 1 262 ? 12.768 3.542 -5.674 1.00 93.31 262 GLN A O 1
ATOM 2250 N N . PHE A 1 263 ? 11.561 3.827 -3.805 1.00 94.25 263 PHE A N 1
ATOM 2251 C CA . PHE A 1 263 ? 10.822 2.572 -3.947 1.00 94.25 263 PHE A CA 1
ATOM 2252 C C . PHE A 1 263 ? 9.924 2.567 -5.191 1.00 94.25 263 PHE A C 1
ATOM 2254 O O . PHE A 1 263 ? 9.892 1.574 -5.920 1.00 94.25 263 PHE A O 1
ATOM 2261 N N . LEU A 1 264 ? 9.222 3.674 -5.460 1.00 94.81 264 LEU A N 1
ATOM 2262 C CA . LEU A 1 264 ? 8.401 3.839 -6.659 1.00 94.81 264 LEU A CA 1
ATOM 2263 C C . LEU A 1 264 ? 9.247 3.763 -7.932 1.00 94.81 264 LEU A C 1
ATOM 2265 O O . LEU A 1 264 ? 8.854 3.073 -8.867 1.00 94.81 264 LEU A O 1
ATOM 2269 N N . GLU A 1 265 ? 10.409 4.423 -7.968 1.00 95.50 265 GLU A N 1
ATOM 2270 C CA . GLU A 1 265 ? 11.347 4.347 -9.097 1.00 95.50 265 GLU A CA 1
ATOM 2271 C C . GLU A 1 265 ? 11.731 2.894 -9.394 1.00 95.50 265 GLU A C 1
ATOM 2273 O O . GLU A 1 265 ? 11.596 2.440 -10.531 1.00 95.50 265 GLU A O 1
ATOM 2278 N N . ILE A 1 266 ? 12.165 2.161 -8.364 1.00 94.50 266 ILE A N 1
ATOM 2279 C CA . ILE A 1 266 ? 12.547 0.749 -8.479 1.00 94.50 266 ILE A CA 1
ATOM 2280 C C . ILE A 1 266 ? 11.366 -0.084 -8.983 1.00 94.50 266 ILE A C 1
ATOM 2282 O O . ILE A 1 266 ? 11.521 -0.819 -9.954 1.00 94.50 266 ILE A O 1
ATOM 2286 N N . SER A 1 267 ? 10.185 0.076 -8.380 1.00 93.00 267 SER A N 1
ATOM 2287 C CA . SER A 1 267 ? 8.982 -0.694 -8.732 1.00 93.00 267 SER A CA 1
ATOM 2288 C C . SER A 1 267 ? 8.534 -0.456 -10.177 1.00 93.00 267 SER A C 1
ATOM 2290 O O . SER A 1 267 ? 8.084 -1.372 -10.860 1.00 93.00 267 SER A O 1
ATOM 2292 N N . LEU A 1 268 ? 8.654 0.781 -10.666 1.00 94.69 268 LEU A N 1
ATOM 2293 C CA . LEU A 1 268 ? 8.339 1.132 -12.052 1.00 94.69 268 LEU A CA 1
ATOM 2294 C C . LEU A 1 268 ? 9.366 0.562 -13.030 1.00 94.69 268 LEU A C 1
ATOM 2296 O O . LEU A 1 268 ? 9.006 0.157 -14.130 1.00 94.69 268 LEU A O 1
ATOM 2300 N N . TRP A 1 269 ? 10.638 0.533 -12.641 1.00 92.50 269 TRP A N 1
ATOM 2301 C CA . TRP A 1 269 ? 11.709 0.019 -13.486 1.00 92.50 269 TRP A CA 1
ATOM 2302 C C . TRP A 1 269 ? 11.721 -1.513 -13.566 1.00 92.50 269 TRP A C 1
ATOM 2304 O O . TRP A 1 269 ? 12.108 -2.077 -14.585 1.00 92.50 269 TRP A O 1
ATOM 2314 N N . GLU A 1 270 ? 11.259 -2.195 -12.520 1.00 92.44 270 GLU A N 1
ATOM 2315 C CA . GLU A 1 270 ? 11.041 -3.645 -12.542 1.00 92.44 270 GLU A CA 1
ATOM 2316 C C . GLU A 1 270 ? 9.958 -4.073 -13.533 1.00 92.44 270 GLU A C 1
ATOM 2318 O O . GLU A 1 270 ? 9.979 -5.209 -14.004 1.00 92.44 270 GLU A O 1
ATOM 2323 N N . ASN A 1 271 ? 9.032 -3.177 -13.877 1.00 94.50 271 ASN A N 1
ATOM 2324 C CA . ASN A 1 271 ? 8.028 -3.473 -14.880 1.00 94.50 271 ASN A CA 1
ATOM 2325 C C . ASN A 1 271 ? 8.610 -3.380 -16.302 1.00 94.50 271 ASN A C 1
ATOM 2327 O O . ASN A 1 271 ? 9.055 -2.319 -16.743 1.00 94.50 271 ASN A O 1
ATOM 2331 N N . GLU A 1 272 ? 8.524 -4.477 -17.055 1.00 93.12 272 GLU A N 1
ATOM 2332 C CA . GLU A 1 272 ? 9.078 -4.581 -18.408 1.00 93.12 272 GLU A CA 1
ATOM 2333 C C . GLU A 1 272 ? 8.464 -3.591 -19.408 1.00 93.12 272 GLU A C 1
ATOM 2335 O O . GLU A 1 272 ? 9.189 -2.998 -20.210 1.00 93.12 272 GLU A O 1
ATOM 2340 N N . LYS A 1 273 ? 7.143 -3.376 -19.364 1.00 94.31 273 LYS A N 1
ATOM 2341 C CA . LYS A 1 273 ? 6.440 -2.471 -20.287 1.00 94.31 273 LYS A CA 1
ATOM 2342 C C . LYS A 1 273 ? 6.812 -1.021 -20.014 1.00 94.31 273 LYS A C 1
ATOM 2344 O O . LYS A 1 273 ? 7.168 -0.283 -20.935 1.00 94.31 273 LYS A O 1
ATOM 2349 N N . PHE A 1 274 ? 6.793 -0.622 -18.744 1.00 95.69 274 PHE A N 1
ATOM 2350 C CA . PHE A 1 274 ? 7.191 0.722 -18.347 1.00 95.69 274 PHE A CA 1
ATOM 2351 C C . PHE A 1 274 ? 8.670 0.972 -18.638 1.00 95.69 274 PHE A C 1
ATOM 2353 O O . PHE A 1 274 ? 9.020 2.011 -19.196 1.00 95.69 274 PHE A O 1
ATOM 2360 N N . PHE A 1 275 ? 9.543 0.005 -18.347 1.00 94.50 275 PHE A N 1
ATOM 2361 C CA . PHE A 1 275 ? 10.955 0.090 -18.710 1.00 94.50 275 PHE A CA 1
ATOM 2362 C C . PHE A 1 275 ? 11.154 0.218 -20.225 1.00 94.50 275 PHE A C 1
ATOM 2364 O O . PHE A 1 275 ? 11.916 1.080 -20.669 1.00 94.50 275 PHE A O 1
ATOM 2371 N N . GLY A 1 276 ? 10.431 -0.572 -21.023 1.00 94.44 276 GLY A N 1
ATOM 2372 C CA . GLY A 1 276 ? 10.429 -0.470 -22.482 1.00 94.44 276 GLY A CA 1
ATOM 2373 C C . GLY A 1 276 ? 10.028 0.925 -22.964 1.00 94.44 276 GLY A C 1
ATOM 2374 O O . GLY A 1 276 ? 10.707 1.503 -23.815 1.00 94.44 276 GLY A O 1
ATOM 2375 N N . PHE A 1 277 ? 8.993 1.516 -22.359 1.00 96.25 277 PHE A N 1
ATOM 2376 C CA . PHE A 1 277 ? 8.609 2.904 -22.614 1.00 96.25 277 PHE A CA 1
ATOM 2377 C C . PHE A 1 277 ? 9.724 3.895 -22.258 1.00 96.25 277 PHE A C 1
ATOM 2379 O O . PHE A 1 277 ? 10.026 4.777 -23.062 1.00 96.25 277 PHE A O 1
ATOM 2386 N N . LEU A 1 278 ? 10.350 3.775 -21.085 1.00 95.44 278 LEU A N 1
ATOM 2387 C CA . LEU A 1 278 ? 11.431 4.676 -20.673 1.00 95.44 278 LEU A CA 1
ATOM 2388 C C . LEU A 1 278 ? 12.626 4.590 -21.634 1.00 95.44 278 LEU A C 1
ATOM 2390 O O . LEU A 1 278 ? 13.161 5.622 -22.044 1.00 95.44 278 LEU A O 1
ATOM 2394 N N . ASN A 1 279 ? 12.999 3.375 -22.039 1.00 94.19 279 ASN A N 1
ATOM 2395 C CA . ASN A 1 279 ? 14.092 3.127 -22.976 1.00 94.19 279 ASN A CA 1
ATOM 2396 C C . ASN A 1 279 ? 13.794 3.704 -24.370 1.00 94.19 279 ASN A C 1
ATOM 2398 O O . ASN A 1 279 ? 14.624 4.402 -24.941 1.00 94.19 279 ASN A O 1
ATOM 2402 N N . ALA A 1 280 ? 12.570 3.517 -24.877 1.00 95.06 280 ALA A N 1
ATOM 2403 C CA . ALA A 1 280 ? 12.123 4.091 -26.152 1.00 95.06 280 ALA A CA 1
ATOM 2404 C C . ALA A 1 280 ? 12.058 5.634 -26.158 1.00 95.06 280 ALA A C 1
ATOM 2406 O O . ALA A 1 280 ? 11.824 6.241 -27.202 1.00 95.06 280 ALA A O 1
ATOM 2407 N N . ASN A 1 281 ? 12.214 6.273 -24.996 1.00 96.06 281 ASN A N 1
ATOM 2408 C CA . ASN A 1 281 ? 12.205 7.724 -24.824 1.00 96.06 281 ASN A CA 1
ATOM 2409 C C . ASN A 1 281 ? 13.532 8.260 -24.259 1.00 96.06 281 ASN A C 1
ATOM 2411 O O . ASN A 1 281 ? 13.547 9.336 -23.653 1.00 96.06 281 ASN A O 1
ATOM 2415 N N . ASP A 1 282 ? 14.625 7.513 -24.450 1.00 94.81 282 ASP A N 1
ATOM 2416 C CA . ASP A 1 282 ? 16.001 7.909 -24.125 1.00 94.81 282 ASP A CA 1
ATOM 2417 C C . ASP A 1 282 ? 16.201 8.347 -22.663 1.00 94.81 282 ASP A C 1
ATOM 2419 O O . ASP A 1 282 ? 17.009 9.232 -22.346 1.00 94.81 282 ASP A O 1
ATOM 2423 N N . VAL A 1 283 ? 15.453 7.744 -21.734 1.00 94.44 283 VAL A N 1
ATOM 2424 C CA . VAL A 1 283 ? 15.642 7.995 -20.303 1.00 94.44 283 VAL A CA 1
ATOM 2425 C C . VAL A 1 283 ? 16.982 7.406 -19.868 1.00 94.44 283 VAL A C 1
ATOM 2427 O O . VAL A 1 283 ? 17.233 6.210 -19.986 1.00 94.44 283 VAL A O 1
ATOM 2430 N N . LYS A 1 284 ? 17.863 8.263 -19.344 1.00 90.12 284 LYS A N 1
ATOM 2431 C CA . LYS A 1 284 ? 19.187 7.854 -18.868 1.00 90.12 284 LYS A CA 1
ATOM 2432 C C . LYS A 1 284 ? 19.095 7.273 -17.459 1.00 90.12 284 LYS A C 1
ATOM 2434 O O . LYS A 1 284 ? 18.654 7.950 -16.530 1.00 90.12 284 LYS A O 1
ATOM 2439 N N . PHE A 1 285 ? 19.592 6.052 -17.287 1.00 88.56 285 PHE A N 1
ATOM 2440 C CA . PHE A 1 285 ? 19.738 5.406 -15.984 1.00 88.56 285 PHE A CA 1
ATOM 2441 C C . PHE A 1 285 ? 21.185 5.534 -15.498 1.00 88.56 285 PHE A C 1
ATOM 2443 O O . PHE A 1 285 ? 22.126 5.298 -16.252 1.00 88.56 285 PHE A O 1
ATOM 2450 N N . LYS A 1 286 ? 21.378 5.941 -14.237 1.00 83.12 286 LYS A N 1
ATOM 2451 C CA . LYS A 1 286 ? 22.720 6.174 -13.663 1.00 83.12 286 LYS A CA 1
ATOM 2452 C C . LYS A 1 286 ? 23.474 4.879 -13.348 1.00 83.12 286 LYS A C 1
ATOM 2454 O O . LYS A 1 286 ? 24.700 4.872 -13.322 1.00 83.12 286 LYS A O 1
ATOM 2459 N N . LYS A 1 287 ? 22.739 3.812 -13.040 1.00 87.88 287 LYS A N 1
ATOM 2460 C CA . LYS A 1 287 ? 23.236 2.485 -12.652 1.00 87.88 287 LYS A CA 1
ATOM 2461 C C . LYS A 1 287 ? 22.403 1.427 -13.372 1.00 87.88 287 LYS A C 1
ATOM 2463 O O . LYS A 1 287 ? 21.462 1.777 -14.072 1.00 87.88 287 LYS A O 1
ATOM 2468 N N . ILE A 1 288 ? 22.743 0.152 -13.211 1.00 91.25 288 ILE A N 1
ATOM 2469 C CA . ILE A 1 288 ? 21.847 -0.960 -13.562 1.00 91.25 288 ILE A CA 1
ATOM 2470 C C . ILE A 1 288 ? 20.842 -1.197 -12.426 1.00 91.25 288 ILE A C 1
ATOM 2472 O O . ILE A 1 288 ? 21.180 -0.973 -11.262 1.00 91.25 288 ILE A O 1
ATOM 2476 N N . LEU A 1 289 ? 19.645 -1.705 -12.742 1.00 90.56 289 LEU A N 1
ATOM 2477 C CA . LEU A 1 289 ? 18.559 -1.906 -11.769 1.00 90.56 289 LEU A CA 1
ATOM 2478 C C . LEU A 1 289 ? 19.004 -2.719 -10.547 1.00 90.56 289 LEU A C 1
ATOM 2480 O O . LEU A 1 289 ? 18.757 -2.319 -9.414 1.00 90.56 289 LEU A O 1
ATOM 2484 N N . ALA A 1 290 ? 19.738 -3.815 -10.759 1.00 90.31 290 ALA A N 1
ATOM 2485 C CA . ALA A 1 290 ? 20.240 -4.647 -9.666 1.00 90.31 290 ALA A CA 1
ATOM 2486 C C . ALA A 1 290 ? 21.146 -3.871 -8.688 1.00 90.31 290 ALA A C 1
ATOM 2488 O O . ALA A 1 290 ? 21.065 -4.083 -7.479 1.00 90.31 290 ALA A O 1
ATOM 2489 N N . ALA A 1 291 ? 21.983 -2.959 -9.191 1.00 90.94 291 ALA A N 1
ATOM 2490 C CA . ALA A 1 291 ? 22.840 -2.123 -8.353 1.00 90.94 291 ALA A CA 1
ATOM 2491 C C . ALA A 1 291 ? 22.015 -1.073 -7.595 1.00 90.94 291 ALA A C 1
ATOM 2493 O O . ALA A 1 291 ? 22.181 -0.937 -6.388 1.00 90.94 291 ALA A O 1
ATOM 2494 N N . THR A 1 292 ? 21.071 -0.409 -8.270 1.00 92.00 292 THR A N 1
ATOM 2495 C CA . THR A 1 292 ? 20.145 0.542 -7.633 1.00 92.00 292 THR A CA 1
ATOM 2496 C C . THR A 1 292 ? 19.348 -0.113 -6.505 1.00 92.00 292 THR A C 1
ATOM 2498 O O . THR A 1 292 ? 19.275 0.437 -5.410 1.00 92.00 292 THR A O 1
ATOM 2501 N N . LYS A 1 293 ? 18.817 -1.321 -6.733 1.00 93.88 293 LYS A N 1
ATOM 2502 C CA . LYS A 1 293 ? 18.108 -2.099 -5.708 1.00 93.88 293 LYS A CA 1
ATOM 2503 C C . LYS A 1 293 ? 18.993 -2.393 -4.500 1.00 93.88 293 LYS A C 1
ATOM 2505 O O . LYS A 1 293 ? 18.578 -2.165 -3.368 1.00 93.88 293 LYS A O 1
ATOM 2510 N N . ARG A 1 294 ? 20.214 -2.893 -4.725 1.00 93.44 294 ARG A N 1
ATOM 2511 C CA . ARG A 1 294 ? 21.149 -3.207 -3.631 1.00 93.44 294 ARG A CA 1
ATOM 2512 C C . ARG A 1 294 ? 21.478 -1.974 -2.798 1.00 93.44 294 ARG A C 1
ATOM 2514 O O . ARG A 1 294 ? 21.430 -2.061 -1.576 1.00 93.44 294 ARG A O 1
ATOM 2521 N N . ASP A 1 295 ? 21.775 -0.850 -3.444 1.00 92.56 295 ASP A N 1
ATOM 2522 C CA . ASP A 1 295 ? 22.081 0.403 -2.748 1.00 92.56 295 ASP A CA 1
ATOM 2523 C C . ASP A 1 295 ? 20.887 0.872 -1.908 1.00 92.56 295 ASP A C 1
ATOM 2525 O O . ASP A 1 295 ? 21.044 1.174 -0.728 1.00 92.56 295 ASP A O 1
ATOM 2529 N N . TYR A 1 296 ? 19.682 0.833 -2.482 1.00 93.56 296 TYR A N 1
ATOM 2530 C CA . TYR A 1 296 ? 18.448 1.198 -1.791 1.00 93.56 296 TYR A CA 1
ATOM 2531 C C . TYR A 1 296 ? 18.180 0.333 -0.549 1.00 93.56 296 TYR A C 1
ATOM 2533 O O . TYR A 1 296 ? 17.923 0.850 0.539 1.00 93.56 296 TYR A O 1
ATOM 2541 N N . PHE A 1 297 ? 18.270 -0.995 -0.670 1.00 93.31 297 PHE A N 1
ATOM 2542 C CA . PHE A 1 297 ? 18.022 -1.878 0.473 1.00 93.31 297 PHE A CA 1
ATOM 2543 C C . PHE A 1 297 ? 19.128 -1.788 1.535 1.00 93.31 297 PHE A C 1
ATOM 2545 O O . PHE A 1 297 ? 18.832 -1.904 2.724 1.00 93.31 297 PHE A O 1
ATOM 2552 N N . LYS A 1 298 ? 20.381 -1.515 1.150 1.00 91.31 298 LYS A N 1
ATOM 2553 C CA . LYS A 1 298 ? 21.454 -1.207 2.113 1.00 91.31 298 LYS A CA 1
ATOM 2554 C C . LYS A 1 298 ? 21.182 0.094 2.859 1.00 91.31 298 LYS A C 1
ATOM 2556 O O . LYS A 1 298 ? 21.294 0.115 4.081 1.00 91.31 298 LYS A O 1
ATOM 2561 N N . GLU A 1 299 ? 20.729 1.132 2.161 1.00 91.50 299 GLU A N 1
ATOM 2562 C CA . GLU A 1 299 ? 20.340 2.404 2.775 1.00 91.50 299 GLU A CA 1
ATOM 2563 C C . GLU A 1 299 ? 19.188 2.228 3.780 1.00 91.50 299 GLU A C 1
ATOM 2565 O O . GLU A 1 299 ? 19.197 2.836 4.854 1.00 91.50 299 GLU A O 1
ATOM 2570 N N . LEU A 1 300 ? 18.210 1.360 3.485 1.00 89.38 300 LEU A N 1
ATOM 2571 C CA . LEU A 1 300 ? 17.155 1.009 4.442 1.00 89.38 300 LEU A CA 1
ATOM 2572 C C . LEU A 1 300 ? 17.719 0.370 5.720 1.00 89.38 300 LEU A C 1
ATOM 2574 O O . LEU A 1 300 ? 17.294 0.743 6.818 1.00 89.38 300 LEU A O 1
ATOM 2578 N N . LEU A 1 301 ? 18.693 -0.539 5.597 1.00 87.44 301 LEU A N 1
ATOM 2579 C CA . LEU A 1 301 ? 19.343 -1.164 6.754 1.00 87.44 301 LEU A CA 1
ATOM 2580 C C . LEU A 1 301 ? 20.159 -0.176 7.578 1.00 87.44 301 LEU A C 1
ATOM 2582 O O . LEU A 1 301 ? 19.992 -0.122 8.795 1.00 87.44 301 LEU A O 1
ATOM 2586 N N . GLU A 1 302 ? 20.965 0.660 6.929 1.00 86.25 302 GLU A N 1
ATOM 2587 C CA . GLU A 1 302 ? 21.746 1.706 7.598 1.00 86.25 302 GLU A CA 1
ATOM 2588 C C . GLU A 1 302 ? 20.845 2.667 8.383 1.00 86.25 302 GLU A C 1
ATOM 2590 O O . GLU A 1 302 ? 21.142 3.038 9.521 1.00 86.25 302 GLU A O 1
ATOM 2595 N N . LYS A 1 303 ? 19.684 3.011 7.813 1.00 84.44 303 LYS A N 1
ATOM 2596 C CA . LYS A 1 303 ? 18.662 3.846 8.460 1.00 84.44 303 LYS A CA 1
ATOM 2597 C C . LYS A 1 303 ? 17.808 3.096 9.486 1.00 84.44 303 LYS A C 1
ATOM 2599 O O . LYS A 1 303 ? 16.924 3.714 10.082 1.00 84.44 303 LYS A O 1
ATOM 2604 N N . LYS A 1 304 ? 18.031 1.791 9.688 1.00 80.19 304 LYS A N 1
ATOM 2605 C CA . LYS A 1 304 ? 17.222 0.899 10.538 1.00 80.19 304 LYS A CA 1
ATOM 2606 C C . LYS A 1 304 ? 15.724 0.955 10.206 1.00 80.19 304 LYS A C 1
ATOM 2608 O O . LYS A 1 304 ? 14.870 0.874 11.088 1.00 80.19 304 LYS A O 1
ATOM 2613 N N . LYS A 1 305 ? 15.386 1.108 8.924 1.00 79.12 305 LYS A N 1
ATOM 2614 C CA . LYS A 1 305 ? 14.006 1.143 8.423 1.00 79.12 305 LYS A CA 1
ATOM 2615 C C . LYS A 1 305 ? 13.690 -0.139 7.670 1.00 79.12 305 LYS A C 1
ATOM 2617 O O . LYS A 1 305 ? 14.472 -0.583 6.844 1.00 79.12 305 LYS A O 1
ATOM 2622 N N . HIS A 1 306 ? 12.525 -0.728 7.946 1.00 79.88 306 HIS A N 1
ATOM 2623 C CA . HIS A 1 306 ? 12.035 -1.935 7.262 1.00 79.88 306 HIS A CA 1
ATOM 2624 C C . HIS A 1 306 ? 13.083 -3.065 7.160 1.00 79.88 306 HIS A C 1
ATOM 2626 O O . HIS A 1 306 ? 13.149 -3.753 6.146 1.00 79.88 306 HIS A O 1
ATOM 2632 N N . GLN A 1 307 ? 13.886 -3.272 8.213 1.00 82.44 307 GLN A N 1
ATOM 2633 C CA . GLN A 1 307 ? 15.076 -4.136 8.180 1.00 82.44 307 GLN A CA 1
ATOM 2634 C C . GLN A 1 307 ? 14.779 -5.545 7.649 1.00 82.44 307 GLN A C 1
ATOM 2636 O O . GLN A 1 307 ? 15.447 -6.000 6.727 1.00 82.44 307 GLN A O 1
ATOM 2641 N N . SER A 1 308 ? 13.721 -6.200 8.144 1.00 81.81 308 SER A N 1
ATOM 2642 C CA . SER A 1 308 ? 13.324 -7.533 7.664 1.00 81.81 308 SER A CA 1
ATOM 2643 C C . SER A 1 308 ? 13.068 -7.582 6.155 1.00 81.81 308 SER A C 1
ATOM 2645 O O . SER A 1 308 ? 13.503 -8.510 5.478 1.00 81.81 308 SER A O 1
ATOM 2647 N N . PHE A 1 309 ? 12.386 -6.565 5.623 1.00 85.00 309 PHE A N 1
ATOM 2648 C CA . PHE A 1 309 ? 12.096 -6.451 4.196 1.00 85.00 309 PHE A CA 1
ATOM 2649 C C . PHE A 1 309 ? 13.378 -6.207 3.394 1.00 85.00 309 PHE A C 1
ATOM 2651 O O . PHE A 1 309 ? 13.629 -6.911 2.419 1.00 85.00 309 PHE A O 1
ATOM 2658 N N . ALA A 1 310 ? 14.223 -5.275 3.836 1.00 89.00 310 ALA A N 1
ATOM 2659 C CA . ALA A 1 310 ? 15.484 -4.972 3.170 1.00 89.00 310 ALA A CA 1
ATOM 2660 C C . ALA A 1 310 ? 16.441 -6.179 3.141 1.00 89.00 310 ALA A C 1
ATOM 2662 O O . ALA A 1 310 ? 17.013 -6.475 2.096 1.00 89.00 310 ALA A O 1
ATOM 2663 N N . ILE A 1 311 ? 16.554 -6.931 4.242 1.00 88.31 311 ILE A N 1
ATOM 2664 C CA . ILE A 1 311 ? 17.374 -8.153 4.318 1.00 88.31 311 ILE A CA 1
ATOM 2665 C C . ILE A 1 311 ? 16.861 -9.210 3.345 1.00 88.31 311 ILE A C 1
ATOM 2667 O O . ILE A 1 311 ? 17.647 -9.770 2.582 1.00 88.31 311 ILE A O 1
ATOM 2671 N N . PHE A 1 312 ? 15.549 -9.461 3.327 1.00 86.06 312 PHE A N 1
ATOM 2672 C CA . PHE A 1 312 ? 14.961 -10.434 2.409 1.00 86.06 312 PHE A CA 1
ATOM 2673 C C . PHE A 1 312 ? 15.226 -10.066 0.943 1.00 86.06 312 PHE A C 1
ATOM 2675 O O . PHE A 1 312 ? 15.608 -10.923 0.146 1.00 86.06 312 PHE A O 1
ATOM 2682 N N . GLN A 1 313 ? 15.085 -8.785 0.596 1.00 89.81 313 GLN A N 1
ATOM 2683 C CA . GLN A 1 313 ? 15.345 -8.300 -0.760 1.00 89.81 313 GLN A CA 1
ATOM 2684 C C . GLN A 1 313 ? 16.835 -8.333 -1.135 1.00 89.81 313 GLN A C 1
ATOM 2686 O O . GLN A 1 313 ? 17.179 -8.617 -2.277 1.00 89.81 313 GLN A O 1
ATOM 2691 N N . LEU A 1 314 ? 17.750 -8.097 -0.194 1.00 89.88 314 LEU A N 1
ATOM 2692 C CA . LEU A 1 314 ? 19.187 -8.248 -0.446 1.00 89.88 314 LEU A CA 1
ATOM 2693 C C . LEU A 1 314 ? 19.566 -9.708 -0.697 1.00 89.88 314 LEU A C 1
ATOM 2695 O O . LEU A 1 314 ? 20.281 -10.004 -1.655 1.00 89.88 314 LEU A O 1
ATOM 2699 N N . ILE A 1 315 ? 19.017 -10.625 0.101 1.00 86.75 315 ILE A N 1
ATOM 2700 C CA . ILE A 1 315 ? 19.210 -12.067 -0.074 1.00 86.75 315 ILE A CA 1
ATOM 2701 C C . ILE A 1 315 ? 18.673 -12.526 -1.437 1.00 86.75 315 ILE A C 1
ATOM 2703 O O . ILE A 1 315 ? 19.365 -13.259 -2.146 1.00 86.75 315 ILE A O 1
ATOM 2707 N N . SER A 1 316 ? 17.485 -12.064 -1.848 1.00 85.38 316 SER A N 1
ATOM 2708 C CA . SER A 1 316 ? 16.905 -12.413 -3.156 1.00 85.38 316 SER A CA 1
ATOM 2709 C C . SER A 1 316 ? 17.735 -11.887 -4.336 1.00 85.38 316 SER A C 1
ATOM 2711 O O . SER A 1 316 ? 17.766 -12.507 -5.397 1.00 85.38 316 SER A O 1
ATOM 2713 N N . LEU A 1 317 ? 18.485 -10.798 -4.138 1.00 87.75 317 LEU A N 1
ATOM 2714 C CA . LEU A 1 317 ? 19.455 -10.250 -5.096 1.00 87.75 317 LEU A CA 1
ATOM 2715 C C . LEU A 1 317 ? 20.830 -10.942 -5.055 1.00 87.75 317 LEU A C 1
ATOM 2717 O O . LEU A 1 317 ? 21.763 -10.494 -5.736 1.00 87.75 317 LEU A O 1
ATOM 2721 N N . GLY A 1 318 ? 20.979 -11.995 -4.248 1.00 85.88 318 GLY A N 1
ATOM 2722 C CA . GLY A 1 318 ? 22.225 -12.734 -4.061 1.00 85.88 318 GLY A CA 1
ATOM 2723 C C . GLY A 1 318 ? 23.255 -12.030 -3.172 1.00 85.88 318 GLY A C 1
ATOM 2724 O O . GLY A 1 318 ? 24.406 -12.464 -3.140 1.00 85.88 318 GLY A O 1
ATOM 2725 N N . ASP A 1 319 ? 22.881 -10.962 -2.461 1.00 86.19 319 ASP A N 1
ATOM 2726 C CA . ASP A 1 319 ? 23.743 -10.278 -1.487 1.00 86.19 319 ASP A CA 1
ATOM 2727 C C . ASP A 1 319 ? 23.659 -10.991 -0.126 1.00 86.19 319 ASP A C 1
ATOM 2729 O O . ASP A 1 319 ? 22.971 -10.576 0.810 1.00 86.19 319 ASP A O 1
ATOM 2733 N N . TRP A 1 320 ? 24.314 -12.152 -0.059 1.00 79.56 320 TRP A N 1
ATOM 2734 C CA . TRP A 1 320 ? 24.349 -12.997 1.129 1.00 79.56 320 TRP A CA 1
ATOM 2735 C C . TRP A 1 320 ? 25.405 -12.508 2.117 1.00 79.56 320 TRP A C 1
ATOM 2737 O O . TRP A 1 320 ? 26.604 -12.670 1.891 1.00 79.56 320 TRP A O 1
ATOM 2747 N N . ASN A 1 321 ? 24.959 -11.991 3.262 1.00 80.75 321 ASN A N 1
ATOM 2748 C CA . ASN A 1 321 ? 25.835 -11.641 4.374 1.00 80.75 321 ASN A CA 1
ATOM 2749 C C . ASN A 1 321 ? 25.316 -12.250 5.681 1.00 80.75 321 ASN A C 1
ATOM 2751 O O . ASN A 1 321 ? 24.166 -12.043 6.069 1.00 80.75 321 ASN A O 1
ATOM 2755 N N . SER A 1 322 ? 26.168 -12.992 6.392 1.00 76.19 322 SER A N 1
ATOM 2756 C CA . SER A 1 322 ? 25.811 -13.589 7.683 1.00 76.19 322 SER A CA 1
ATOM 2757 C C . SER A 1 322 ? 25.428 -12.545 8.734 1.00 76.19 322 SER A C 1
ATOM 2759 O O . SER A 1 322 ? 24.627 -12.851 9.616 1.00 76.19 322 SER A O 1
ATOM 2761 N N . SER A 1 323 ? 25.952 -11.316 8.640 1.00 78.56 323 SER A N 1
ATOM 2762 C CA . SER A 1 323 ? 25.545 -10.228 9.535 1.00 78.56 323 SER A CA 1
ATOM 2763 C C . SER A 1 323 ? 24.076 -9.848 9.350 1.00 78.56 323 SER A C 1
ATOM 2765 O O . SER A 1 323 ? 23.409 -9.590 10.345 1.00 78.56 323 SER A O 1
ATOM 2767 N N . TYR A 1 324 ? 23.543 -9.906 8.122 1.00 78.56 324 TYR A N 1
ATOM 2768 C CA . TYR A 1 324 ? 22.127 -9.638 7.850 1.00 78.56 324 TYR A CA 1
ATOM 2769 C C . TYR A 1 324 ? 21.224 -10.647 8.555 1.00 78.56 324 TYR A C 1
ATOM 2771 O O . TYR A 1 324 ? 20.224 -10.273 9.152 1.00 78.56 324 TYR A O 1
ATOM 2779 N N . ILE A 1 325 ? 21.592 -11.929 8.551 1.00 72.00 325 ILE A N 1
ATOM 2780 C CA . ILE A 1 325 ? 20.804 -12.976 9.219 1.00 72.00 325 ILE A CA 1
ATOM 2781 C C . ILE A 1 325 ? 20.806 -12.772 10.740 1.00 72.00 325 ILE A C 1
ATOM 2783 O O . ILE A 1 325 ? 19.775 -12.939 11.388 1.00 72.00 325 ILE A O 1
ATOM 2787 N N . LEU A 1 326 ? 21.951 -12.391 11.316 1.00 75.62 326 LEU A N 1
ATOM 2788 C CA . LEU A 1 326 ? 22.051 -12.087 12.745 1.00 75.62 326 LEU A CA 1
ATOM 2789 C C . LEU A 1 326 ? 21.235 -10.845 13.120 1.00 75.62 326 LEU A C 1
ATOM 2791 O O . LEU A 1 326 ? 20.543 -10.855 14.136 1.00 75.62 326 LEU A O 1
ATOM 2795 N N . GLU A 1 327 ? 21.293 -9.801 12.297 1.00 73.06 327 GLU A N 1
ATOM 2796 C CA . GLU A 1 327 ? 20.517 -8.576 12.481 1.00 73.06 327 GLU A CA 1
ATOM 2797 C C . GLU A 1 327 ? 19.010 -8.838 12.365 1.00 73.06 327 GLU A C 1
ATOM 2799 O O . GLU A 1 327 ? 18.244 -8.345 13.191 1.00 73.06 327 GLU A O 1
ATOM 2804 N N . LEU A 1 328 ? 18.591 -9.676 11.409 1.00 75.75 328 LEU A N 1
ATOM 2805 C CA . LEU A 1 328 ? 17.208 -10.128 11.272 1.00 75.75 328 LEU A CA 1
ATOM 2806 C C . LEU A 1 328 ? 16.746 -10.882 12.517 1.00 75.75 328 LEU A C 1
ATOM 2808 O O . LEU A 1 328 ? 15.700 -10.562 13.066 1.00 75.75 328 LEU A O 1
ATOM 2812 N N . ALA A 1 329 ? 17.525 -11.866 12.972 1.00 73.38 329 ALA A N 1
ATOM 2813 C CA . ALA A 1 329 ? 17.171 -12.676 14.132 1.00 73.38 329 ALA A CA 1
ATOM 2814 C C . ALA A 1 329 ? 17.052 -11.831 15.409 1.00 73.38 329 ALA A C 1
ATOM 2816 O O . ALA A 1 329 ? 16.139 -12.049 16.197 1.00 73.38 329 ALA A O 1
ATOM 2817 N N . GLN A 1 330 ? 17.937 -10.846 15.600 1.00 74.38 330 GLN A N 1
ATOM 2818 C CA . GLN A 1 330 ? 17.807 -9.878 16.694 1.00 74.38 330 GLN A CA 1
ATOM 2819 C C . GLN A 1 330 ? 16.522 -9.057 16.549 1.00 74.38 330 GLN A C 1
ATOM 2821 O O . GLN A 1 330 ? 15.696 -9.057 17.449 1.00 74.38 330 GLN A O 1
ATOM 2826 N N . HIS A 1 331 ? 16.311 -8.435 15.387 1.00 70.94 331 HIS A N 1
ATOM 2827 C CA . HIS A 1 331 ? 15.143 -7.590 15.148 1.00 70.94 331 HIS A CA 1
ATOM 2828 C C . HIS A 1 331 ? 13.809 -8.338 15.302 1.00 70.94 331 HIS A C 1
ATOM 2830 O O . HIS A 1 331 ? 12.837 -7.753 15.767 1.00 70.94 331 HIS A O 1
ATOM 2836 N N . GLU A 1 332 ? 13.722 -9.601 14.878 1.00 72.75 332 GLU A N 1
ATOM 2837 C CA . GLU A 1 332 ? 12.505 -10.406 15.038 1.00 72.75 332 GLU A CA 1
ATOM 2838 C C . GLU A 1 332 ? 12.281 -10.847 16.492 1.00 72.75 332 GLU A C 1
ATOM 2840 O O . GLU A 1 332 ? 11.134 -10.863 16.926 1.00 72.75 332 GLU A O 1
ATOM 2845 N N . ASN A 1 333 ? 13.344 -11.123 17.260 1.00 70.69 333 ASN A N 1
ATOM 2846 C CA . ASN A 1 333 ? 13.233 -11.402 18.699 1.00 70.69 333 ASN A CA 1
ATOM 2847 C C . ASN A 1 333 ? 12.778 -10.181 19.512 1.00 70.69 333 ASN A C 1
ATOM 2849 O O . ASN A 1 333 ? 12.176 -10.345 20.567 1.00 70.69 333 ASN A O 1
ATOM 2853 N N . ASP A 1 334 ? 13.069 -8.974 19.027 1.00 70.00 334 ASP A N 1
ATOM 2854 C CA . ASP A 1 334 ? 12.725 -7.718 19.701 1.00 70.00 334 ASP A CA 1
ATOM 2855 C C . ASP A 1 334 ? 11.275 -7.260 19.431 1.00 70.00 334 ASP A C 1
ATOM 2857 O O . ASP A 1 334 ? 10.889 -6.169 19.859 1.00 70.00 334 ASP A O 1
ATOM 2861 N N . LYS A 1 335 ? 10.478 -8.037 18.683 1.00 71.12 335 LYS A N 1
ATOM 2862 C CA . LYS A 1 335 ? 9.065 -7.724 18.416 1.00 71.12 335 LYS A CA 1
ATOM 2863 C C . LYS A 1 335 ? 8.150 -8.190 19.547 1.00 71.12 335 LYS A C 1
ATOM 2865 O O . LYS A 1 335 ? 8.364 -9.248 20.132 1.00 71.12 335 LYS A O 1
ATOM 2870 N N . LEU A 1 336 ? 7.105 -7.395 19.778 1.00 57.97 336 LEU A N 1
ATOM 2871 C CA . LEU A 1 336 ? 6.033 -7.607 20.757 1.00 57.97 336 LEU A CA 1
ATOM 2872 C C . LEU A 1 336 ? 4.912 -8.529 20.260 1.00 57.97 336 LEU A C 1
ATOM 2874 O O . LEU A 1 336 ? 4.474 -8.395 19.084 1.00 57.97 336 LEU A O 1
#

Radius of gyration: 22.55 Å; chains: 1; bounding box: 57×46×54 Å

pLDDT: mean 81.93, std 17.04, range [31.98, 97.5]

Foldseek 3Di:
DVVVVVVVVVVCVVDVDPDDPPDDDPDPDDDDPPPPPVLVVLVVLLVVVVVLLCCLQPDQDDPVVLVVSLVSLVVFQAPLSLLSNLSSCVSVVNNVVSLVSLLVCLQAQNVCRQQVGDDALADPVVVLVSCLRSLVSVCVVCPPPQSSVLSLLLQLLRDDDPSNVSSCVVPVDDLPVVVLCVQQPDPVGHQSRCSRSLSSCVVRHDPVSSCVSNVQQPLPDEDPALRCLVSVLAPQDRHPSRLVVNLVSLVVLVPDPRLSSLVSNLVSCVRPNSVVSCVVVVNDDPDDSLVSLLVSLVVCVVVVRPLLVSLVSCVVSVVDDPVSVVVNVVSNVSGD

Secondary structure (DSSP, 8-state):
-HHHHHHHHHHHHH------------------GGGHHHHHHHHHHHHHHHHHHHHHHHSPP-HHHHHHHHHHHTT--SHHHHHHHHHHHHHTT-HHHHHHHHHHHHTS-HHHHHHHS------HHHHHHHHHHHHHHHHHHHTT-HHHHHHHHHHHHH--HHHHHHHHHHTT----HHHHHHHHHSTTTSTT-HHHHHHHHHHHS-HHHHHHHTTTTSTT----SGGGGGGGTT-SS--HHHHHHHHHHHHHHHT---HHHHHHHHHHHHSHHHHHHHHTTTPPPSS-HHHHHHHHHHHHHHTTSSHHHHHHHHHHTT---HHHHHHHHHHHHT--